Protein AF-0000000076764715 (afdb_homodimer)

Nearest PDB structures (foldseek):
  4mvc-assembly1_A  TM=8.570E-01  e=1.537E-12  Rattus norvegicus
  4mvd-assembly1_D  TM=7.781E-01  e=1.188E-12  Rattus norvegicus
  3hl4-assembly1_A  TM=8.741E-01  e=8.751E-12  Rattus norvegicus
  4zcp-assembly1_A-2  TM=8.782E-01  e=5.666E-11  Plasmodium falciparum
  7qa7-assembly1_A-2  TM=8.634E-01  e=3.610E-11  Plasmodium falciparum

Radius of gyration: 25.25 Å; Cα contacts (8 Å, |Δi|>4): 537; chains: 2; bounding box: 77×78×44 Å

Solvent-accessible surface area (backbone atoms only — not comparable to full-atom values): 19072 Å² total; per-residue (Å²): 123,82,73,76,59,96,83,42,39,22,25,34,37,66,45,64,55,41,69,53,43,41,31,56,51,52,45,42,44,55,50,26,71,75,39,73,33,21,39,35,29,29,38,37,54,67,58,40,19,73,64,70,30,80,57,31,54,78,43,52,55,66,46,25,48,49,43,50,64,34,26,60,52,44,61,46,71,39,84,57,31,69,80,56,49,46,64,65,57,36,60,76,66,50,50,59,32,38,43,44,59,68,69,53,71,72,64,69,67,52,87,85,58,79,64,40,53,50,46,39,49,76,71,69,30,54,46,80,39,81,49,89,49,95,54,47,61,66,54,50,49,49,46,51,52,50,29,51,49,52,48,50,51,52,49,50,52,48,52,51,51,49,49,54,50,52,61,56,49,62,59,56,72,71,102,124,83,72,74,58,96,84,43,39,22,24,34,38,68,46,66,55,39,70,52,44,41,32,56,52,50,45,44,46,57,49,26,70,76,40,72,33,21,39,36,28,30,39,35,53,68,57,39,18,74,65,69,31,81,57,30,55,77,43,53,55,66,47,25,48,50,44,51,63,35,26,60,52,45,61,44,72,39,83,57,30,68,79,56,50,46,64,65,57,37,59,75,66,50,49,60,33,39,43,43,60,68,70,53,71,72,65,70,68,51,88,85,59,80,66,39,53,50,47,39,49,74,69,68,31,53,46,79,39,82,50,89,49,95,57,47,62,66,54,52,51,49,44,51,53,49,29,50,48,51,47,50,51,52,49,50,52,49,50,51,50,49,50,54,51,52,61,57,48,62,60,56,72,72,103

InterPro domains:
  IPR004821 Cytidyltransferase-like domain [PF01467] (12-105)
  IPR004821 Cytidyltransferase-like domain [TIGR00125] (10-77)
  IPR014729 Rossmann-like alpha/beta/alpha sandwich fold [G3DSA:3.40.50.620] (1-173)
  IPR044608 Ethanolamine-phosphate cytidylyltransferase [PTHR45780] (2-166)

Organism: Aegilops tauschii subsp. strangulata (NCBI:txid200361)

Secondary structure (DSSP, 8-state):
--PPPTT--EEEEEE---S--HHHHHHHHHHHTTSSEEEEEE--HHHHHHHH-TT--SS-HHHHHHHHHTBTT--EEEET--SS--HHHHHHTTEEEEEEETT-TT----TTS--TTHHHHHHT-EEEE--SS---HHHHHHHHHHHHHHHHHHHHHHHHHHHHHHHHHHTTTT-/--PPPTT--EEEEEE---S--HHHHHHHHHHHTTSSEEEEEE--HHHHHHHH-TT--SS-HHHHHHHHHTBTT--EEEET--SS--HHHHHHTTEEEEEEETT-S-----TTS--TTHHHHHHT-EEEE--SS---HHHHHHHHHHHHHHHHHHHHHHHHHHHHHHHHHHTTTT-

Structure (mmCIF, N/CA/C/O backbone):
data_AF-0000000076764715-model_v1
#
loop_
_entity.id
_entity.type
_entity.pdbx_description
1 polymer 'ethanolamine-phosphate cytidylyltransferase'
#
loop_
_atom_site.group_PDB
_atom_site.id
_atom_site.type_symbol
_atom_site.label_atom_id
_atom_site.label_alt_id
_atom_site.label_comp_id
_atom_site.label_asym_id
_atom_site.label_entity_id
_atom_site.label_seq_id
_atom_site.pdbx_PDB_ins_code
_atom_site.Cartn_x
_atom_site.Cartn_y
_atom_site.Cartn_z
_atom_site.occupancy
_atom_site.B_iso_or_equiv
_atom_site.auth_seq_id
_atom_site.auth_comp_id
_atom_site.auth_asym_id
_atom_site.auth_atom_id
_atom_site.pdbx_PDB_model_num
ATOM 1 N N . MET A 1 1 ? -15.633 -12.047 7.227 1 47.72 1 MET A N 1
ATOM 2 C CA . MET A 1 1 ? -15.586 -12.062 5.766 1 47.72 1 MET A CA 1
ATOM 3 C C . MET A 1 1 ? -16.562 -13.078 5.195 1 47.72 1 MET A C 1
ATOM 5 O O . MET A 1 1 ? -16.594 -14.234 5.629 1 47.72 1 MET A O 1
ATOM 9 N N . GLN A 1 2 ? -17.656 -12.688 4.742 1 65.44 2 GLN A N 1
ATOM 10 C CA . GLN A 1 2 ? -18.625 -13.664 4.254 1 65.44 2 GLN A CA 1
ATOM 11 C C . GLN A 1 2 ? -18.156 -14.312 2.959 1 65.44 2 GLN A C 1
ATOM 13 O O . GLN A 1 2 ? -17.641 -13.633 2.064 1 65.44 2 GLN A O 1
ATOM 18 N N . GLY A 1 3 ? -17.859 -15.562 3.004 1 76.25 3 GLY A N 1
ATOM 19 C CA . GLY A 1 3 ? -17.5 -16.312 1.812 1 76.25 3 GLY A CA 1
ATOM 20 C C . GLY A 1 3 ? -18.469 -16.094 0.657 1 76.25 3 GLY A C 1
ATOM 21 O O . GLY A 1 3 ? -19.484 -15.414 0.811 1 76.25 3 GLY A O 1
ATOM 22 N N . PRO A 1 4 ? -18.031 -16.453 -0.506 1 81.5 4 PRO A N 1
ATOM 23 C CA . PRO A 1 4 ? -18.891 -16.266 -1.684 1 81.5 4 PRO A CA 1
ATOM 24 C C . PRO A 1 4 ? -20.172 -17.094 -1.623 1 81.5 4 PRO A C 1
ATOM 26 O O . PRO A 1 4 ? -20.172 -18.172 -1.031 1 81.5 4 PRO A O 1
ATOM 29 N N . GLY A 1 5 ? -21.219 -16.562 -2.062 1 81.69 5 GLY A N 1
ATOM 30 C CA . GLY A 1 5 ? -22.438 -17.344 -2.238 1 81.69 5 GLY A CA 1
ATOM 31 C C . GLY A 1 5 ? -22.281 -18.453 -3.262 1 81.69 5 GLY A C 1
ATOM 32 O O . GLY A 1 5 ? -21.312 -18.484 -4.016 1 81.69 5 GLY A O 1
ATOM 33 N N . PRO A 1 6 ? -23.156 -19.422 -3.312 1 80.88 6 PRO A N 1
ATOM 34 C CA . PRO A 1 6 ? -23.047 -20.578 -4.199 1 80.88 6 PRO A CA 1
ATOM 35 C C . PRO A 1 6 ? -23.031 -20.203 -5.68 1 80.88 6 PRO A C 1
ATOM 37 O O . PRO A 1 6 ? -22.406 -20.891 -6.492 1 80.88 6 PRO A O 1
ATOM 40 N N . ASP A 1 7 ? -23.594 -19.047 -6.078 1 88.88 7 ASP A N 1
ATOM 41 C CA . ASP A 1 7 ? -23.641 -18.672 -7.484 1 88.88 7 ASP A CA 1
ATOM 42 C C . ASP A 1 7 ? -22.656 -17.531 -7.777 1 88.88 7 ASP A C 1
ATOM 44 O O . ASP A 1 7 ? -22.703 -16.922 -8.852 1 88.88 7 ASP A O 1
ATOM 48 N N . SER A 1 8 ? -21.828 -17.344 -6.848 1 92.81 8 SER A N 1
ATOM 49 C CA . SER A 1 8 ? -20.891 -16.234 -7.012 1 92.81 8 SER A CA 1
ATOM 50 C C . SER A 1 8 ? -19.812 -16.547 -8.039 1 92.81 8 SER A C 1
ATOM 52 O O . SER A 1 8 ? -19.266 -17.656 -8.047 1 92.81 8 SER A O 1
ATOM 54 N N . ARG A 1 9 ? -19.578 -15.703 -8.961 1 97.56 9 ARG A N 1
ATOM 55 C CA . ARG A 1 9 ? -18.438 -15.797 -9.859 1 97.56 9 ARG A CA 1
ATOM 56 C C . ARG A 1 9 ? -17.156 -15.383 -9.156 1 97.56 9 ARG A C 1
ATOM 58 O O . ARG A 1 9 ? -16.906 -14.188 -8.961 1 97.56 9 ARG A O 1
ATOM 65 N N . VAL A 1 10 ? -16.328 -16.391 -8.828 1 98.38 10 VAL A N 1
ATOM 66 C CA . VAL A 1 10 ? -15.086 -16.172 -8.086 1 98.38 10 VAL A CA 1
ATOM 67 C C . VAL A 1 10 ? -13.938 -15.906 -9.062 1 98.38 10 VAL A C 1
ATOM 69 O O . VAL A 1 10 ? -13.648 -16.734 -9.922 1 98.38 10 VAL A O 1
ATOM 72 N N . VAL A 1 11 ? -13.336 -14.773 -8.969 1 98.75 11 VAL A N 1
ATOM 73 C CA . VAL A 1 11 ? -12.148 -14.406 -9.734 1 98.75 11 VAL A CA 1
ATOM 74 C C . VAL A 1 11 ? -10.906 -14.594 -8.867 1 98.75 11 VAL A C 1
ATOM 76 O O . VAL A 1 11 ? -10.883 -14.195 -7.703 1 98.75 11 VAL A O 1
ATOM 79 N N . TYR A 1 12 ? -9.867 -15.227 -9.438 1 98.5 12 TYR A N 1
ATOM 80 C CA . TYR A 1 12 ? -8.633 -15.484 -8.711 1 98.5 12 TYR A CA 1
ATOM 81 C C . TYR A 1 12 ? -7.453 -14.766 -9.352 1 98.5 12 TYR A C 1
ATOM 83 O O . TYR A 1 12 ? -7.301 -14.789 -10.578 1 98.5 12 TYR A O 1
ATOM 91 N N . ILE A 1 13 ? -6.699 -14.141 -8.555 1 97.88 13 ILE A N 1
ATOM 92 C CA . ILE A 1 13 ? -5.449 -13.516 -8.977 1 97.88 13 ILE A CA 1
ATOM 93 C C . ILE A 1 13 ? -4.363 -13.789 -7.934 1 97.88 13 ILE A C 1
ATOM 95 O O . ILE A 1 13 ? -4.621 -13.719 -6.73 1 97.88 13 ILE A O 1
ATOM 99 N N . ASP A 1 14 ? -3.227 -14.141 -8.359 1 97.19 14 ASP A N 1
ATOM 100 C CA . ASP A 1 14 ? -2.143 -14.406 -7.422 1 97.19 14 ASP A CA 1
ATOM 101 C C . ASP A 1 14 ? -0.935 -13.516 -7.711 1 97.19 14 ASP A C 1
ATOM 103 O O . ASP A 1 14 ? -0.87 -12.867 -8.758 1 97.19 14 ASP A O 1
ATOM 107 N N . GLY A 1 15 ? -0.048 -13.422 -6.719 1 95.31 15 GLY A N 1
ATOM 108 C CA . GLY A 1 15 ? 1.154 -12.617 -6.891 1 95.31 15 GLY A CA 1
ATOM 109 C C . GLY A 1 15 ? 1.97 -12.484 -5.617 1 95.31 15 GLY A C 1
ATOM 110 O O . GLY A 1 15 ? 1.674 -13.141 -4.613 1 95.31 15 GLY A O 1
ATOM 111 N N . ALA A 1 16 ? 3.002 -11.734 -5.766 1 95.5 16 ALA A N 1
ATOM 112 C CA . ALA A 1 16 ? 3.859 -11.422 -4.625 1 95.5 16 ALA A CA 1
ATOM 113 C C . ALA A 1 16 ? 3.254 -10.312 -3.775 1 95.5 16 ALA A C 1
ATOM 115 O O . ALA A 1 16 ? 3.145 -10.445 -2.553 1 95.5 16 ALA A O 1
ATOM 116 N N . PHE A 1 17 ? 2.875 -9.203 -4.457 1 95.88 17 PHE A N 1
ATOM 117 C CA . PHE A 1 17 ? 2.35 -8.008 -3.805 1 95.88 17 PHE A CA 1
ATOM 118 C C . PHE A 1 17 ? 3.359 -7.449 -2.809 1 95.88 17 PHE A C 1
ATOM 120 O O . PHE A 1 17 ? 3.01 -7.156 -1.662 1 95.88 17 PHE A O 1
ATOM 127 N N . ASP A 1 18 ? 4.586 -7.402 -3.25 1 94.94 18 ASP A N 1
ATOM 128 C CA . ASP A 1 18 ? 5.727 -7.105 -2.387 1 94.94 18 ASP A CA 1
ATOM 129 C C . ASP A 1 18 ? 5.586 -5.727 -1.751 1 94.94 18 ASP A C 1
ATOM 131 O O . ASP A 1 18 ? 5.082 -5.598 -0.634 1 94.94 18 ASP A O 1
ATOM 135 N N . LEU A 1 19 ? 5.859 -4.707 -2.482 1 94.31 19 LEU A N 1
ATOM 136 C CA . LEU A 1 19 ? 5.527 -3.348 -2.07 1 94.31 19 LEU A CA 1
ATOM 137 C C . LEU A 1 19 ? 4.18 -2.92 -2.643 1 94.31 19 LEU A C 1
ATOM 139 O O . LEU A 1 19 ? 4.098 -2.484 -3.793 1 94.31 19 LEU A O 1
ATOM 143 N N . PHE A 1 20 ? 3.195 -3.131 -1.818 1 95.19 20 PHE A N 1
ATOM 144 C CA . PHE A 1 20 ? 1.846 -2.826 -2.277 1 95.19 20 PHE A CA 1
ATOM 145 C C . PHE A 1 20 ? 1.741 -1.374 -2.729 1 95.19 20 PHE A C 1
ATOM 147 O O . PHE A 1 20 ? 2.223 -0.47 -2.041 1 95.19 20 PHE A O 1
ATOM 154 N N . HIS A 1 21 ? 1.203 -1.069 -3.846 1 94 21 HIS A N 1
ATOM 155 C CA . HIS A 1 21 ? 1.155 0.268 -4.426 1 94 21 HIS A CA 1
ATOM 156 C C . HIS A 1 21 ? -0.07 0.438 -5.32 1 94 21 HIS A C 1
ATOM 158 O O . HIS A 1 21 ? -0.854 -0.498 -5.488 1 94 21 HIS A O 1
ATOM 164 N N . ALA A 1 22 ? -0.117 1.611 -5.996 1 94.5 22 ALA A N 1
ATOM 165 C CA . ALA A 1 22 ? -1.294 1.998 -6.77 1 94.5 22 ALA A CA 1
ATOM 166 C C . ALA A 1 22 ? -1.498 1.065 -7.961 1 94.5 22 ALA A C 1
ATOM 168 O O . ALA A 1 22 ? -2.633 0.813 -8.375 1 94.5 22 ALA A O 1
ATOM 169 N N . GLY A 1 23 ? -0.444 0.545 -8.531 1 93.81 23 GLY A N 1
ATOM 170 C CA . GLY A 1 23 ? -0.58 -0.449 -9.578 1 93.81 23 GLY A CA 1
ATOM 171 C C . GLY A 1 23 ? -1.353 -1.679 -9.141 1 93.81 23 GLY A C 1
ATOM 172 O O . GLY A 1 23 ? -2.215 -2.17 -9.875 1 93.81 23 GLY A O 1
ATOM 17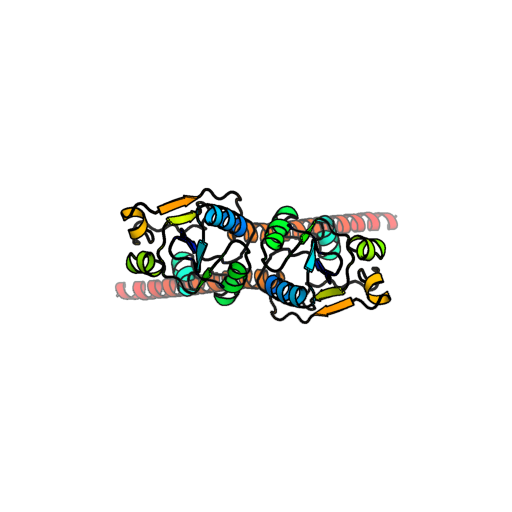3 N N . HIS A 1 24 ? -1.009 -2.199 -7.965 1 95.94 24 HIS A N 1
ATOM 174 C CA . HIS A 1 24 ? -1.734 -3.332 -7.402 1 95.94 24 HIS A CA 1
ATOM 175 C C . HIS A 1 24 ? -3.201 -2.986 -7.168 1 95.94 24 HIS A C 1
ATOM 177 O O . HIS A 1 24 ? -4.09 -3.785 -7.477 1 95.94 24 HIS A O 1
ATOM 183 N N . VAL A 1 25 ? -3.461 -1.791 -6.625 1 96.69 25 VAL A N 1
ATOM 184 C CA . VAL A 1 25 ? -4.824 -1.348 -6.359 1 96.69 25 VAL A CA 1
ATOM 185 C C . VAL A 1 25 ? -5.648 -1.412 -7.645 1 96.69 25 VAL A C 1
ATOM 187 O O . VAL A 1 25 ? -6.742 -1.983 -7.66 1 96.69 25 VAL A O 1
ATOM 190 N N . GLU A 1 26 ? -5.105 -0.874 -8.664 1 96.06 26 GLU A N 1
ATOM 191 C CA . GLU A 1 26 ? -5.855 -0.777 -9.914 1 96.06 26 GLU A CA 1
ATOM 192 C C . GLU A 1 26 ? -6.105 -2.156 -10.516 1 96.06 26 GLU A C 1
ATOM 194 O O . GLU A 1 26 ? -7.195 -2.432 -11.023 1 96.06 26 GLU A O 1
ATOM 199 N N . ILE A 1 27 ? -5.145 -3.023 -10.523 1 95.69 27 ILE A N 1
ATOM 200 C CA . ILE A 1 27 ? -5.332 -4.34 -11.117 1 95.69 27 ILE A CA 1
ATOM 201 C C . ILE A 1 27 ? -6.34 -5.141 -10.297 1 95.69 27 ILE A C 1
ATOM 203 O O . ILE A 1 27 ? -7.109 -5.934 -10.852 1 95.69 27 ILE A O 1
ATOM 207 N N . LEU A 1 28 ? -6.301 -5 -8.984 1 97.56 28 LEU A N 1
ATOM 208 C CA . LEU A 1 28 ? -7.254 -5.695 -8.133 1 97.56 28 LEU A CA 1
ATOM 209 C C . LEU A 1 28 ? -8.664 -5.152 -8.328 1 97.56 28 LEU A C 1
ATOM 211 O O . LEU A 1 28 ? -9.633 -5.91 -8.32 1 97.56 28 LEU A O 1
ATOM 215 N N . ARG A 1 29 ? -8.781 -3.826 -8.469 1 97.75 29 ARG A N 1
ATOM 216 C CA . ARG A 1 29 ? -10.07 -3.223 -8.781 1 97.75 29 ARG A CA 1
ATOM 217 C C . ARG A 1 29 ? -10.641 -3.793 -10.078 1 97.75 29 ARG A C 1
ATOM 219 O O . ARG A 1 29 ? -11.812 -4.176 -10.133 1 97.75 29 ARG A O 1
ATOM 226 N N . LEU A 1 30 ? -9.828 -3.865 -11.109 1 97.31 30 LEU A N 1
ATOM 227 C CA . LEU A 1 30 ? -10.25 -4.41 -12.391 1 97.31 30 LEU A CA 1
ATOM 228 C C . LEU A 1 30 ? -10.664 -5.871 -12.258 1 97.31 30 LEU A C 1
ATOM 230 O O . LEU A 1 30 ? -11.695 -6.281 -12.789 1 97.31 30 LEU A O 1
ATOM 234 N N . ALA A 1 31 ? -9.82 -6.672 -11.555 1 97.94 31 ALA A N 1
ATOM 235 C CA . ALA A 1 31 ? -10.117 -8.086 -11.344 1 97.94 31 ALA A CA 1
ATOM 236 C C . ALA A 1 31 ? -11.453 -8.266 -10.633 1 97.94 31 ALA A C 1
ATOM 238 O O . ALA A 1 31 ? -12.273 -9.094 -11.031 1 97.94 31 ALA A O 1
ATOM 239 N N . ARG A 1 32 ? -11.656 -7.488 -9.602 1 98.12 32 ARG A N 1
ATOM 240 C CA . ARG A 1 32 ? -12.891 -7.574 -8.836 1 98.12 32 ARG A CA 1
ATOM 241 C C . ARG A 1 32 ? -14.102 -7.281 -9.719 1 98.12 32 ARG A C 1
ATOM 243 O O . ARG A 1 32 ? -15.172 -7.863 -9.531 1 98.12 32 ARG A O 1
ATOM 250 N N . GLY A 1 33 ? -13.977 -6.414 -10.648 1 97.75 33 GLY A N 1
ATOM 251 C CA . GLY A 1 33 ? -15.055 -6.023 -11.547 1 97.75 33 GLY A CA 1
ATOM 252 C C . GLY A 1 33 ? -15.461 -7.133 -12.508 1 97.75 33 GLY A C 1
ATOM 253 O O . GLY A 1 33 ? -16.516 -7.059 -13.133 1 97.75 33 GLY A O 1
ATOM 254 N N . LEU A 1 34 ? -14.719 -8.195 -12.602 1 97.94 34 LEU A N 1
ATOM 255 C CA . LEU A 1 34 ? -14.969 -9.266 -13.562 1 97.94 34 LEU A CA 1
ATOM 256 C C . LEU A 1 34 ? -15.828 -10.367 -12.938 1 97.94 34 LEU A C 1
ATOM 258 O O . LEU A 1 34 ? -16.219 -11.312 -13.617 1 97.94 34 LEU A O 1
ATOM 262 N N . GLY A 1 35 ? -16.141 -10.266 -11.625 1 97.88 35 GLY A N 1
ATOM 263 C CA . GLY A 1 35 ? -16.953 -11.258 -10.922 1 97.88 35 GLY A CA 1
ATOM 264 C C . GLY A 1 35 ? -17.641 -10.703 -9.695 1 97.88 35 GLY A C 1
ATOM 265 O O . GLY A 1 35 ? -17.906 -9.5 -9.609 1 97.88 35 GLY A O 1
ATOM 266 N N . ASP A 1 36 ? -18.031 -11.617 -8.805 1 97.75 36 ASP A N 1
ATOM 267 C CA . ASP A 1 36 ? -18.797 -11.242 -7.613 1 97.75 36 ASP A CA 1
ATOM 268 C C . ASP A 1 36 ? -17.938 -11.352 -6.355 1 97.75 36 ASP A C 1
ATOM 270 O O . ASP A 1 36 ? -18.312 -10.859 -5.293 1 97.75 36 ASP A O 1
ATOM 274 N N . PHE A 1 37 ? -16.781 -11.969 -6.527 1 98.25 37 PHE A N 1
ATOM 275 C CA . PHE A 1 37 ? -15.898 -12.273 -5.406 1 98.25 37 PHE A CA 1
ATOM 276 C C . PHE A 1 37 ? -14.453 -12.367 -5.871 1 98.25 37 PHE A C 1
ATOM 278 O O . PHE A 1 37 ? -14.133 -13.133 -6.781 1 98.25 37 PHE A O 1
ATOM 285 N N . LEU A 1 38 ? -13.578 -11.602 -5.285 1 98.56 38 LEU A N 1
ATOM 286 C CA . LEU A 1 38 ? -12.172 -11.641 -5.672 1 98.56 38 LEU A CA 1
ATOM 287 C C . LEU A 1 38 ? -11.344 -12.375 -4.621 1 98.56 38 LEU A C 1
ATOM 289 O O . LEU A 1 38 ? -11.258 -11.938 -3.473 1 98.56 38 LEU A O 1
ATOM 293 N N . LEU A 1 39 ? -10.789 -13.492 -4.988 1 98.56 39 LEU A N 1
ATOM 294 C CA . LEU A 1 39 ? -9.852 -14.297 -4.207 1 98.56 39 LEU A CA 1
ATOM 295 C C . LEU A 1 39 ? -8.414 -14.016 -4.629 1 98.56 39 LEU A C 1
ATOM 297 O O . LEU A 1 39 ? -8.07 -14.148 -5.805 1 98.56 39 LEU A O 1
ATOM 301 N N . VAL A 1 40 ? -7.617 -13.609 -3.707 1 98.62 40 VAL A N 1
ATOM 302 C CA . VAL A 1 40 ? -6.246 -13.242 -4.035 1 98.62 40 VAL A CA 1
ATOM 303 C C . VAL A 1 40 ? -5.273 -14.227 -3.389 1 98.62 40 VAL A C 1
ATOM 305 O O . VAL A 1 40 ? -5.34 -14.469 -2.182 1 98.62 40 VAL A O 1
ATOM 308 N N . GLY A 1 41 ? -4.441 -14.82 -4.148 1 98.25 41 GLY A N 1
ATOM 309 C CA . GLY A 1 41 ? -3.375 -15.672 -3.645 1 98.25 41 GLY A CA 1
ATOM 310 C C . GLY A 1 41 ? -2.068 -14.93 -3.443 1 98.25 41 GLY A C 1
ATOM 311 O O . GLY A 1 41 ? -1.556 -14.297 -4.371 1 98.25 41 GLY A O 1
ATOM 312 N N . ILE A 1 42 ? -1.503 -15.016 -2.305 1 98.19 42 ILE A N 1
ATOM 313 C CA . ILE A 1 42 ? -0.227 -14.383 -1.99 1 98.19 42 ILE A CA 1
ATOM 314 C C . ILE A 1 42 ? 0.854 -15.453 -1.839 1 98.19 42 ILE A C 1
ATOM 316 O O . ILE A 1 42 ? 0.755 -16.328 -0.975 1 98.19 42 ILE A O 1
ATOM 320 N N . HIS A 1 43 ? 1.868 -15.367 -2.623 1 97.25 43 HIS A N 1
ATOM 321 C CA . HIS A 1 43 ? 2.922 -16.375 -2.627 1 97.25 43 HIS A CA 1
ATOM 322 C C . HIS A 1 43 ? 3.793 -16.266 -1.379 1 97.25 43 HIS A C 1
ATOM 324 O O . HIS A 1 43 ? 3.922 -15.188 -0.799 1 97.25 43 HIS A O 1
ATOM 330 N N . THR A 1 44 ? 4.434 -17.344 -1.005 1 97.88 44 THR A N 1
ATOM 331 C CA . THR A 1 44 ? 5.32 -17.359 0.152 1 97.88 44 THR A CA 1
ATOM 332 C C . THR A 1 44 ? 6.613 -16.609 -0.146 1 97.88 44 THR A C 1
ATOM 334 O O . THR A 1 44 ? 6.949 -16.375 -1.31 1 97.88 44 THR A O 1
ATOM 337 N N . ASP A 1 45 ? 7.355 -16.281 0.919 1 97.25 45 ASP A N 1
ATOM 338 C CA . ASP A 1 45 ? 8.656 -15.648 0.749 1 97.25 45 ASP A CA 1
ATOM 339 C C . ASP A 1 45 ? 9.609 -16.531 -0.048 1 97.25 45 ASP A C 1
ATOM 341 O O . ASP A 1 45 ? 10.344 -16.062 -0.909 1 97.25 45 ASP A O 1
ATOM 345 N N . GLN A 1 46 ? 9.555 -17.781 0.258 1 96.12 46 GLN A N 1
ATOM 346 C CA . GLN A 1 46 ? 10.422 -18.75 -0.417 1 96.12 46 GLN A CA 1
ATOM 347 C C . GLN A 1 46 ? 10.133 -18.781 -1.915 1 96.12 46 GLN A C 1
ATOM 349 O O . GLN A 1 46 ? 11.062 -18.797 -2.729 1 96.12 46 GLN A O 1
ATOM 354 N N . THR A 1 47 ? 8.883 -18.797 -2.275 1 94.31 47 THR A N 1
ATOM 355 C CA . THR A 1 47 ? 8.484 -18.828 -3.678 1 94.31 47 THR A CA 1
ATOM 356 C C . THR A 1 47 ? 8.977 -17.578 -4.402 1 94.31 47 THR A C 1
ATOM 358 O O . THR A 1 47 ? 9.516 -17.672 -5.508 1 94.31 47 THR A O 1
ATOM 361 N N . ILE A 1 48 ? 8.867 -16.422 -3.795 1 93.5 48 ILE A N 1
ATOM 362 C CA . ILE A 1 48 ? 9.266 -15.156 -4.41 1 93.5 48 ILE A CA 1
ATOM 363 C C . ILE A 1 48 ? 10.789 -15.117 -4.578 1 93.5 48 ILE A C 1
ATOM 365 O O . ILE A 1 48 ? 11.289 -14.742 -5.641 1 93.5 48 ILE A O 1
ATOM 369 N N . SER A 1 49 ? 11.5 -15.539 -3.557 1 91.75 49 SER A N 1
ATOM 370 C CA . SER A 1 49 ? 12.961 -15.555 -3.633 1 91.75 49 SER A CA 1
ATOM 371 C C . SER A 1 49 ? 13.445 -16.484 -4.746 1 91.75 49 SER A C 1
ATOM 373 O O . SER A 1 49 ? 14.406 -16.156 -5.445 1 91.75 49 SER A O 1
ATOM 375 N N . SER A 1 50 ? 12.781 -17.578 -4.93 1 91.06 50 SER A N 1
ATOM 376 C CA . SER A 1 50 ? 13.172 -18.562 -5.93 1 91.06 50 SER A CA 1
ATOM 377 C C . SER A 1 50 ? 12.867 -18.062 -7.344 1 91.06 50 SER A C 1
ATOM 379 O O . SER A 1 50 ? 13.586 -18.391 -8.289 1 91.06 50 SER A O 1
ATOM 381 N N . THR A 1 51 ? 11.852 -17.234 -7.461 1 86 51 THR A N 1
ATOM 382 C CA . THR A 1 51 ? 11.391 -16.875 -8.797 1 86 51 THR A CA 1
ATOM 383 C C . THR A 1 51 ? 11.891 -15.477 -9.172 1 86 51 THR A C 1
ATOM 385 O O . THR A 1 51 ? 12.023 -15.164 -10.359 1 86 51 THR A O 1
ATOM 388 N N . ARG A 1 52 ? 12.195 -14.633 -8.133 1 85.88 52 ARG A N 1
ATOM 389 C CA . ARG A 1 52 ? 12.547 -13.25 -8.43 1 85.88 52 ARG A CA 1
ATOM 390 C C . ARG A 1 52 ? 13.945 -12.914 -7.926 1 85.88 52 ARG A C 1
ATOM 392 O O . ARG A 1 52 ? 14.469 -11.828 -8.195 1 85.88 52 ARG A O 1
ATOM 399 N N . GLY A 1 53 ? 14.469 -13.914 -7.227 1 86.38 53 GLY A N 1
ATOM 400 C CA . GLY A 1 53 ? 15.82 -13.695 -6.734 1 86.38 53 GLY A CA 1
ATOM 401 C C . GLY A 1 53 ? 15.891 -13.547 -5.227 1 86.38 53 GLY A C 1
ATOM 402 O O . GLY A 1 53 ? 14.891 -13.227 -4.582 1 86.38 53 GLY A O 1
ATOM 403 N N . PRO A 1 54 ? 17.016 -13.766 -4.781 1 87.06 54 PRO A N 1
ATOM 404 C CA . PRO A 1 54 ? 17.203 -13.805 -3.33 1 87.06 54 PRO A CA 1
ATOM 405 C C . PRO A 1 54 ? 17.016 -12.445 -2.67 1 87.06 54 PRO A C 1
ATOM 407 O O . PRO A 1 54 ? 16.859 -12.359 -1.447 1 87.06 54 PRO A O 1
ATOM 410 N N . HIS A 1 55 ? 17.078 -11.367 -3.379 1 89 55 HIS A N 1
ATOM 411 C CA . HIS A 1 55 ? 16.906 -10.031 -2.822 1 89 55 HIS A CA 1
ATOM 412 C C . HIS A 1 55 ? 15.422 -9.695 -2.645 1 89 55 HIS A C 1
ATOM 414 O O . HIS A 1 55 ? 15.078 -8.625 -2.15 1 89 55 HIS A O 1
ATOM 420 N N . ARG A 1 56 ? 14.672 -10.625 -3.01 1 90.94 56 ARG A N 1
ATOM 421 C CA . ARG A 1 56 ? 13.227 -10.484 -2.871 1 90.94 56 ARG A CA 1
ATOM 422 C C . ARG A 1 56 ? 12.648 -11.586 -1.999 1 90.94 56 ARG A C 1
ATOM 424 O O . ARG A 1 56 ? 13.227 -12.672 -1.895 1 90.94 56 ARG A O 1
ATOM 431 N N . PRO A 1 57 ? 11.477 -11.242 -1.461 1 94.88 57 PRO A N 1
ATOM 432 C CA . PRO A 1 57 ? 10.703 -10 -1.431 1 94.88 57 PRO A CA 1
ATOM 433 C C . PRO A 1 57 ? 11.266 -8.977 -0.446 1 94.88 57 PRO A C 1
ATOM 435 O O . PRO A 1 57 ? 12.055 -9.328 0.432 1 94.88 57 PRO A O 1
ATOM 438 N N . ILE A 1 58 ? 10.812 -7.781 -0.552 1 94.19 58 ILE A N 1
ATOM 439 C CA . ILE A 1 58 ? 11.18 -6.703 0.358 1 94.19 58 ILE A CA 1
ATOM 440 C C . ILE A 1 58 ? 10.344 -6.793 1.63 1 94.19 58 ILE A C 1
ATOM 442 O O . ILE A 1 58 ? 10.859 -6.602 2.734 1 94.19 58 ILE A O 1
ATOM 446 N N . MET A 1 59 ? 9.055 -7.055 1.488 1 95.81 59 MET A N 1
ATOM 447 C CA . MET A 1 59 ? 8.133 -7.211 2.607 1 95.81 59 MET A CA 1
ATOM 448 C C . MET A 1 59 ? 7.906 -8.688 2.924 1 95.81 59 MET A C 1
ATOM 450 O O . MET A 1 59 ? 7.809 -9.516 2.016 1 95.81 59 MET A O 1
ATOM 454 N N . ASN A 1 60 ? 7.758 -9.008 4.18 1 96.12 60 ASN A N 1
ATOM 455 C CA . ASN A 1 60 ? 7.492 -10.406 4.5 1 96.12 60 ASN A CA 1
ATOM 456 C C . ASN A 1 60 ? 6.031 -10.773 4.25 1 96.12 60 ASN A C 1
ATOM 458 O O . ASN A 1 60 ? 5.203 -9.898 4 1 96.12 60 ASN A O 1
ATOM 462 N N . LEU A 1 61 ? 5.766 -12.055 4.324 1 97.69 61 LEU A N 1
ATOM 463 C CA . LEU A 1 61 ? 4.453 -12.586 3.979 1 97.69 61 LEU A CA 1
ATOM 464 C C . LEU A 1 61 ? 3.361 -11.922 4.812 1 97.69 61 LEU A C 1
ATOM 466 O O . LEU A 1 61 ? 2.309 -11.555 4.285 1 97.69 61 LEU A O 1
ATOM 470 N N . HIS A 1 62 ? 3.598 -11.75 6.031 1 96.56 62 HIS A N 1
ATOM 471 C CA . HIS A 1 62 ? 2.621 -11.141 6.926 1 96.56 62 HIS A CA 1
ATOM 472 C C . HIS A 1 62 ? 2.303 -9.711 6.496 1 96.56 62 HIS A C 1
ATOM 474 O O . HIS A 1 62 ? 1.132 -9.344 6.375 1 96.56 62 HIS A O 1
ATOM 480 N N . GLU A 1 63 ? 3.307 -8.922 6.289 1 96.19 63 GLU A N 1
ATOM 481 C CA . GLU A 1 63 ? 3.148 -7.535 5.863 1 96.19 63 GLU A CA 1
ATOM 482 C C . GLU A 1 63 ? 2.41 -7.449 4.531 1 96.19 63 GLU A C 1
ATOM 484 O O . GLU A 1 63 ? 1.528 -6.605 4.355 1 96.19 63 GLU A O 1
ATOM 489 N N . ARG A 1 64 ? 2.764 -8.32 3.633 1 97.5 64 ARG A N 1
ATOM 490 C CA . ARG A 1 64 ? 2.107 -8.344 2.33 1 97.5 64 ARG A CA 1
ATOM 491 C C . ARG A 1 64 ? 0.638 -8.727 2.467 1 97.5 64 ARG A C 1
ATOM 493 O O . ARG A 1 64 ? -0.229 -8.125 1.829 1 97.5 64 ARG A O 1
ATOM 500 N N . SER A 1 65 ? 0.344 -9.656 3.316 1 98 65 SER A N 1
ATOM 501 C CA . SER A 1 65 ? -1.029 -10.109 3.521 1 98 65 SER A CA 1
ATOM 502 C C . SER A 1 65 ? -1.891 -9 4.117 1 98 65 SER A C 1
ATOM 504 O O . SER A 1 65 ? -3.035 -8.805 3.705 1 98 65 SER A O 1
ATOM 506 N N . LEU A 1 66 ? -1.337 -8.281 5.074 1 96.88 66 LEU A N 1
ATOM 507 C CA . LEU A 1 66 ? -2.07 -7.188 5.699 1 96.88 66 LEU A CA 1
ATOM 508 C C . LEU A 1 66 ? -2.426 -6.117 4.672 1 96.88 66 LEU A C 1
ATOM 510 O O . LEU A 1 66 ? -3.557 -5.625 4.652 1 96.88 66 LEU A O 1
ATOM 514 N N . SER A 1 67 ? -1.504 -5.781 3.818 1 97.5 67 SER A N 1
ATOM 515 C CA . SER A 1 67 ? -1.718 -4.746 2.812 1 97.5 67 SER A CA 1
ATOM 516 C C . SER A 1 67 ? -2.779 -5.164 1.802 1 97.5 67 SER A C 1
ATOM 518 O O . SER A 1 67 ? -3.664 -4.379 1.459 1 97.5 67 SER A O 1
ATOM 520 N N . VAL A 1 68 ? -2.711 -6.414 1.349 1 98.44 68 VAL A N 1
ATOM 521 C CA . VAL A 1 68 ? -3.656 -6.914 0.355 1 98.44 68 VAL A CA 1
ATOM 522 C C . VAL A 1 68 ? -5.051 -7.008 0.971 1 98.44 68 VAL A C 1
ATOM 524 O O . VAL A 1 68 ? -6.035 -6.59 0.359 1 98.44 68 VAL A O 1
ATOM 527 N N . LEU A 1 69 ? -5.137 -7.531 2.201 1 97.75 69 LEU A N 1
ATOM 528 C CA . LEU A 1 69 ? -6.414 -7.703 2.887 1 97.75 69 LEU A CA 1
ATOM 529 C C . LEU A 1 69 ? -7.082 -6.355 3.131 1 97.75 69 LEU A C 1
ATOM 531 O O . LEU A 1 69 ? -8.312 -6.266 3.184 1 97.75 69 LEU A O 1
ATOM 535 N N . ALA A 1 70 ? -6.281 -5.359 3.244 1 98.06 70 ALA A N 1
ATOM 536 C CA . ALA A 1 70 ? -6.816 -4.035 3.543 1 98.06 70 ALA A CA 1
ATOM 537 C C . ALA A 1 70 ? -7.398 -3.383 2.291 1 98.06 70 ALA A C 1
ATOM 539 O O . ALA A 1 70 ? -8.102 -2.377 2.379 1 98.06 70 ALA A O 1
ATOM 540 N N . CYS A 1 71 ? -7.09 -3.883 1.162 1 98.5 71 CYS A N 1
ATOM 541 C CA . CYS A 1 71 ? -7.633 -3.35 -0.081 1 98.5 71 CYS A CA 1
ATOM 542 C C . CYS A 1 71 ? -9.125 -3.646 -0.196 1 98.5 71 CYS A C 1
ATOM 544 O O . CYS A 1 71 ? -9.531 -4.809 -0.158 1 98.5 71 CYS A O 1
ATOM 546 N N . ARG A 1 72 ? -9.977 -2.717 -0.442 1 98.31 72 ARG A N 1
ATOM 547 C CA . ARG A 1 72 ? -11.43 -2.846 -0.339 1 98.31 72 ARG A CA 1
ATOM 548 C C . ARG A 1 72 ? -11.984 -3.721 -1.458 1 98.31 72 ARG A C 1
ATOM 550 O O . ARG A 1 72 ? -13.109 -4.219 -1.365 1 98.31 72 ARG A O 1
ATOM 557 N N . TYR A 1 73 ? -11.188 -3.943 -2.49 1 98.31 73 TYR A N 1
ATOM 558 C CA . TYR A 1 73 ? -11.641 -4.734 -3.629 1 98.31 73 TYR A CA 1
ATOM 559 C C . TYR A 1 73 ? -11.406 -6.223 -3.389 1 98.31 73 TYR A C 1
ATOM 561 O O . TYR A 1 73 ? -11.914 -7.062 -4.133 1 98.31 73 TYR A O 1
ATOM 569 N N . VAL A 1 74 ? -10.633 -6.578 -2.402 1 98.75 74 VAL A N 1
ATOM 570 C CA . VAL A 1 74 ? -10.281 -7.961 -2.096 1 98.75 74 VAL A CA 1
ATOM 571 C C . VAL A 1 74 ? -11.297 -8.547 -1.119 1 98.75 74 VAL A C 1
ATOM 573 O O . VAL A 1 74 ? -11.5 -8.008 -0.03 1 98.75 74 VAL A O 1
ATOM 576 N N . ASP A 1 75 ? -11.883 -9.641 -1.494 1 98.25 75 ASP A N 1
ATOM 577 C CA . ASP A 1 75 ? -12.875 -10.266 -0.622 1 98.25 75 ASP A CA 1
ATOM 578 C C . ASP A 1 75 ? -12.227 -11.266 0.329 1 98.25 75 ASP A C 1
ATOM 580 O O . ASP A 1 75 ? -12.617 -11.375 1.491 1 98.25 75 ASP A O 1
ATOM 584 N N . GLU A 1 76 ? -11.242 -12.008 -0.172 1 97.75 76 GLU A N 1
ATOM 585 C CA . GLU A 1 76 ? -10.523 -12.984 0.64 1 97.75 76 GLU A CA 1
ATOM 586 C C . GLU A 1 76 ? -9.133 -13.258 0.073 1 97.75 76 GLU A C 1
ATOM 588 O O . GLU A 1 76 ? -8.859 -12.953 -1.091 1 97.75 76 GLU A O 1
ATOM 593 N N . VAL A 1 77 ? -8.266 -13.836 0.95 1 98.31 77 VAL A N 1
ATOM 594 C CA . VAL A 1 77 ? -6.898 -14.109 0.52 1 98.31 77 VAL A CA 1
ATOM 595 C C . VAL A 1 77 ? -6.539 -15.562 0.835 1 98.31 77 VAL A C 1
ATOM 597 O O . VAL A 1 77 ? -7.055 -16.141 1.793 1 98.31 77 VAL A O 1
ATOM 600 N N . ILE A 1 78 ? -5.738 -16.125 -0.006 1 97.88 78 ILE A N 1
ATOM 601 C CA . ILE A 1 78 ? -5.012 -17.344 0.299 1 97.88 78 ILE A CA 1
ATOM 602 C C . ILE A 1 78 ? -3.562 -17.016 0.646 1 97.88 78 ILE A C 1
ATOM 604 O O . ILE A 1 78 ? -2.775 -16.641 -0.23 1 97.88 78 ILE A O 1
ATOM 608 N N . ILE A 1 79 ? -3.234 -17.125 1.91 1 97.88 79 ILE A N 1
ATOM 609 C CA . ILE A 1 79 ? -1.888 -16.812 2.381 1 97.88 79 ILE A CA 1
ATOM 610 C C . ILE A 1 79 ? -0.975 -18.016 2.137 1 97.88 79 ILE A C 1
ATOM 612 O O . ILE A 1 79 ? -1.269 -19.125 2.582 1 97.88 79 ILE A O 1
ATOM 616 N N . GLY A 1 80 ? 0.025 -17.797 1.442 1 97.44 80 GLY A N 1
ATOM 617 C CA . GLY A 1 80 ? 0.89 -18.891 1.041 1 97.44 80 GLY A CA 1
ATOM 618 C C . GLY A 1 80 ? 0.323 -19.719 -0.102 1 97.44 80 GLY A C 1
ATOM 619 O O . GLY A 1 80 ? 0.273 -20.938 -0.025 1 97.44 80 GLY A O 1
ATOM 620 N N . ALA A 1 81 ? -0.199 -19.062 -1.087 1 97.56 81 ALA A N 1
ATOM 621 C CA . ALA A 1 81 ? -0.804 -19.719 -2.24 1 97.56 81 ALA A CA 1
ATOM 622 C C . ALA A 1 81 ? 0.242 -20.484 -3.047 1 97.56 81 ALA A C 1
ATOM 624 O O . ALA A 1 81 ? 1.389 -20.047 -3.162 1 97.56 81 ALA A O 1
ATOM 625 N N . PRO A 1 82 ? -0.142 -21.562 -3.592 1 95.56 82 PRO A N 1
ATOM 626 C CA . PRO A 1 82 ? 0.791 -22.328 -4.426 1 95.56 82 PRO A CA 1
ATOM 627 C C . PRO A 1 82 ? 1.176 -21.594 -5.707 1 95.56 82 PRO A C 1
ATOM 629 O O . PRO A 1 82 ? 0.386 -20.797 -6.227 1 95.56 82 PRO A O 1
ATOM 632 N N . TRP A 1 83 ? 2.34 -21.906 -6.148 1 94.31 83 TRP A N 1
ATOM 633 C CA . TRP A 1 83 ? 2.83 -21.312 -7.391 1 94.31 83 TRP A CA 1
ATOM 634 C C . TRP A 1 83 ? 2.008 -21.797 -8.578 1 94.31 83 TRP A C 1
ATOM 636 O O . TRP A 1 83 ? 1.641 -21.016 -9.453 1 94.31 83 TRP A O 1
ATOM 646 N N . HIS A 1 84 ? 1.726 -23.109 -8.586 1 94.62 84 HIS A N 1
ATOM 647 C CA . HIS A 1 84 ? 0.917 -23.703 -9.648 1 94.62 84 HIS A CA 1
ATOM 648 C C . HIS A 1 84 ? -0.554 -23.766 -9.25 1 94.62 84 HIS A C 1
ATOM 650 O O . HIS A 1 84 ? -0.889 -24.234 -8.156 1 94.62 84 HIS A O 1
ATOM 656 N N . ILE A 1 85 ? -1.302 -23.266 -10.133 1 96.75 85 ILE A N 1
ATOM 657 C CA . ILE A 1 85 ? -2.742 -23.359 -9.922 1 96.75 85 ILE A CA 1
ATOM 658 C C . ILE A 1 85 ? -3.248 -24.719 -10.422 1 96.75 85 ILE A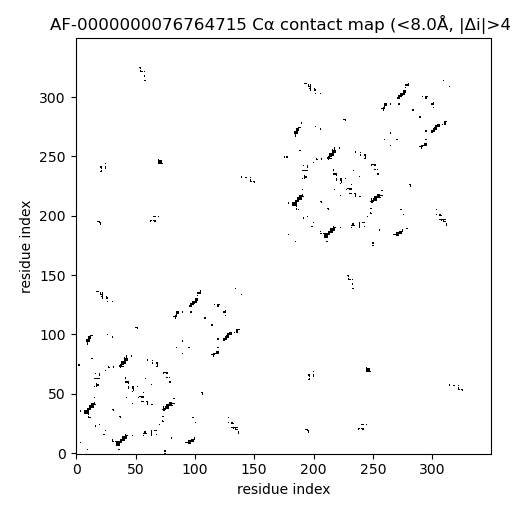 C 1
ATOM 660 O O . ILE A 1 85 ? -3.277 -24.969 -11.625 1 96.75 85 ILE A O 1
ATOM 664 N N . SER A 1 86 ? -3.689 -25.547 -9.508 1 97.31 86 SER A N 1
ATOM 665 C CA . SER A 1 86 ? -4.129 -26.891 -9.867 1 97.31 86 SER A CA 1
ATOM 666 C C . SER A 1 86 ? -5.633 -26.922 -10.133 1 97.31 86 SER A C 1
ATOM 668 O O . SER A 1 86 ? -6.367 -26.031 -9.711 1 97.31 86 SER A O 1
ATOM 670 N N . LYS A 1 87 ? -6.07 -27.984 -10.766 1 97.44 87 LYS A N 1
ATOM 671 C CA . LYS A 1 87 ? -7.5 -28.219 -10.961 1 97.44 87 LYS A CA 1
ATOM 672 C C . LYS A 1 87 ? -8.219 -28.375 -9.617 1 97.44 87 LYS A C 1
ATOM 674 O O . LYS A 1 87 ? -9.352 -27.922 -9.469 1 97.44 87 LYS A O 1
ATOM 679 N N . ASP A 1 88 ? -7.531 -29 -8.703 1 97.38 88 ASP A N 1
ATOM 680 C CA . ASP A 1 88 ? -8.102 -29.188 -7.375 1 97.38 88 ASP A CA 1
ATOM 681 C C . ASP A 1 88 ? -8.391 -27.844 -6.703 1 97.38 88 ASP A C 1
ATOM 683 O O . ASP A 1 88 ? -9.445 -27.656 -6.098 1 97.38 88 ASP A O 1
ATOM 687 N N . MET A 1 89 ? -7.449 -26.938 -6.809 1 97 89 MET A N 1
ATOM 688 C CA . MET A 1 89 ? -7.629 -25.609 -6.227 1 97 89 MET A CA 1
ATOM 689 C C . MET A 1 89 ? -8.805 -24.891 -6.879 1 97 89 MET A C 1
ATOM 691 O O . MET A 1 89 ? -9.641 -24.297 -6.184 1 97 89 MET A O 1
ATOM 695 N N . ILE A 1 90 ? -8.914 -24.969 -8.172 1 97.75 90 ILE A N 1
ATOM 696 C CA . ILE A 1 90 ? -9.961 -24.312 -8.938 1 97.75 90 ILE A CA 1
ATOM 697 C C . ILE A 1 90 ? -11.328 -24.844 -8.516 1 97.75 90 ILE A C 1
ATOM 699 O O . ILE A 1 90 ? -12.266 -24.078 -8.289 1 97.75 90 ILE A O 1
ATOM 703 N N . THR A 1 91 ? -11.398 -26.156 -8.328 1 96.06 91 THR A N 1
ATOM 704 C CA . THR A 1 91 ? -12.648 -26.797 -7.957 1 96.06 91 THR A CA 1
ATOM 705 C C . THR A 1 91 ? -13.016 -26.484 -6.508 1 96.06 91 THR A C 1
ATOM 707 O O . THR A 1 91 ? -14.172 -26.172 -6.207 1 96.06 91 THR A O 1
ATOM 710 N N . THR A 1 92 ? -12.023 -26.562 -5.598 1 95.44 92 THR A N 1
ATOM 711 C CA . THR A 1 92 ? -12.242 -26.359 -4.168 1 95.44 92 THR A CA 1
ATOM 712 C C . THR A 1 92 ? -12.773 -24.953 -3.895 1 95.44 92 THR A C 1
ATOM 714 O O . THR A 1 92 ? -13.688 -24.781 -3.084 1 95.44 92 THR A O 1
ATOM 717 N N . PHE A 1 93 ? -12.281 -23.984 -4.586 1 96.06 93 PHE A N 1
ATOM 718 C CA . PHE A 1 93 ? -12.656 -22.609 -4.312 1 96.06 93 PHE A CA 1
ATOM 719 C C . PHE A 1 93 ? -13.688 -22.109 -5.328 1 96.06 93 PHE A C 1
ATOM 721 O O . PHE A 1 93 ? -14.031 -20.938 -5.344 1 96.06 93 PHE A O 1
ATOM 728 N N . ASN A 1 94 ? -14.109 -23.047 -6.254 1 96.69 94 ASN A N 1
ATOM 729 C CA . ASN A 1 94 ? -15.102 -22.719 -7.273 1 96.69 94 ASN A CA 1
ATOM 730 C C . ASN A 1 94 ? -14.688 -21.5 -8.086 1 96.69 94 ASN A C 1
ATOM 732 O O . ASN A 1 94 ? -15.469 -20.562 -8.234 1 96.69 94 ASN A O 1
ATOM 736 N N . ILE A 1 95 ? -13.453 -21.453 -8.516 1 98.06 95 ILE A N 1
ATOM 737 C CA . ILE A 1 95 ? -12.906 -20.328 -9.273 1 98.06 95 ILE A CA 1
ATOM 738 C C . ILE A 1 95 ? -13.484 -20.328 -10.688 1 98.06 95 ILE A C 1
ATOM 740 O O . ILE A 1 95 ? -13.391 -21.312 -11.406 1 98.06 95 ILE A O 1
ATOM 744 N N . SER A 1 96 ? -14.008 -19.234 -11.078 1 98.25 96 SER A N 1
ATOM 745 C CA . SER A 1 96 ? -14.648 -19.094 -12.383 1 98.25 96 SER A CA 1
ATOM 746 C C . SER A 1 96 ? -13.688 -18.484 -13.398 1 98.25 96 SER A C 1
ATOM 748 O O . SER A 1 96 ? -13.844 -18.672 -14.609 1 98.25 96 SER A O 1
ATOM 750 N N . LEU A 1 97 ? -12.766 -17.719 -12.906 1 98.62 97 LEU A N 1
ATOM 751 C CA . LEU A 1 97 ? -11.836 -17 -13.766 1 98.62 97 LEU A CA 1
ATOM 752 C C . LEU A 1 97 ? -10.508 -16.766 -13.062 1 98.62 97 LEU A C 1
ATOM 754 O O . LEU A 1 97 ? -10.477 -16.406 -11.883 1 98.62 97 LEU A O 1
ATOM 758 N N . VAL A 1 98 ? -9.422 -17.078 -13.75 1 98.19 98 VAL A N 1
ATOM 759 C CA . VAL A 1 98 ? -8.07 -16.766 -13.289 1 98.19 98 VAL A CA 1
ATOM 760 C C . VAL A 1 98 ? -7.488 -15.625 -14.109 1 98.19 98 VAL A C 1
ATOM 762 O O . VAL A 1 98 ? -7.453 -15.695 -15.344 1 98.19 98 VAL A O 1
ATOM 765 N N . VAL A 1 99 ? -7.043 -14.602 -13.414 1 97.31 99 VAL A N 1
ATOM 766 C CA . VAL A 1 99 ? -6.547 -13.445 -14.156 1 97.31 99 VAL A CA 1
ATOM 767 C C . VAL A 1 99 ? -5.109 -13.141 -13.742 1 97.31 99 VAL A C 1
ATOM 769 O O . VAL A 1 99 ? -4.676 -13.539 -12.656 1 97.31 99 VAL A O 1
ATOM 772 N N . HIS A 1 100 ? -4.414 -12.547 -14.539 1 92.38 100 HIS A N 1
ATOM 773 C CA . HIS A 1 100 ? -3.031 -12.141 -14.328 1 92.38 100 HIS A CA 1
ATOM 774 C C . HIS A 1 100 ? -2.742 -10.797 -14.992 1 92.38 100 HIS A C 1
ATOM 776 O O . HIS A 1 100 ? -3.152 -10.562 -16.125 1 92.38 100 HIS A O 1
ATOM 782 N N . GLY A 1 101 ? -2.125 -9.914 -14.266 1 87.12 101 GLY A N 1
ATOM 783 C CA . GLY A 1 101 ? -1.765 -8.625 -14.836 1 87.12 101 GLY A CA 1
ATOM 784 C C . GLY A 1 101 ? -0.572 -8.695 -15.766 1 87.12 101 GLY A C 1
ATOM 785 O O . GLY A 1 101 ? 0.312 -9.539 -15.594 1 87.12 101 GLY A O 1
ATOM 786 N N . THR A 1 102 ? -0.468 -7.832 -16.719 1 75.12 102 THR A N 1
ATOM 787 C CA . THR A 1 102 ? 0.585 -7.82 -17.719 1 75.12 102 THR A CA 1
ATOM 788 C C . THR A 1 102 ? 1.877 -7.242 -17.156 1 75.12 102 THR A C 1
ATOM 790 O O . THR A 1 102 ? 2.961 -7.48 -17.688 1 75.12 102 THR A O 1
ATOM 793 N N . ILE A 1 103 ? 1.858 -6.285 -16.203 1 63.03 103 ILE A N 1
ATOM 794 C CA . ILE A 1 103 ? 3.041 -5.652 -15.633 1 63.03 103 ILE A CA 1
ATOM 795 C C . ILE A 1 103 ? 3.49 -6.422 -14.391 1 63.03 103 ILE A C 1
ATOM 797 O O . ILE A 1 103 ? 4.457 -6.039 -13.734 1 63.03 103 ILE A O 1
ATOM 801 N N . ALA A 1 104 ? 3.201 -7.664 -14.398 1 58.78 104 ALA A N 1
ATOM 802 C CA . ALA A 1 104 ? 3.682 -8.445 -13.266 1 58.78 104 ALA A CA 1
ATOM 803 C C . ALA A 1 104 ? 5.207 -8.547 -13.281 1 58.78 104 ALA A C 1
ATOM 805 O O . ALA A 1 104 ? 5.82 -8.648 -14.344 1 58.78 104 ALA A O 1
ATOM 806 N N . GLU A 1 105 ? 5.836 -7.793 -12.328 1 54.41 105 GLU A N 1
ATOM 807 C CA . GLU A 1 105 ? 7.293 -7.91 -12.352 1 54.41 105 GLU A CA 1
ATOM 808 C C . GLU A 1 105 ? 7.73 -9.242 -12.945 1 54.41 105 GLU A C 1
ATOM 810 O O . GLU A 1 105 ? 6.988 -10.227 -12.906 1 54.41 105 GLU A O 1
ATOM 815 N N . ASN A 1 106 ? 8.898 -9.242 -13.742 1 48.38 106 ASN A N 1
ATOM 816 C CA . ASN A 1 106 ? 9.477 -10.234 -14.641 1 48.38 106 ASN A CA 1
ATOM 817 C C . ASN A 1 106 ? 9.219 -11.656 -14.156 1 48.38 106 ASN A C 1
ATOM 819 O O . ASN A 1 106 ? 9.766 -12.078 -13.141 1 48.38 106 ASN A O 1
ATOM 823 N N . MET A 1 107 ? 8.062 -12.055 -14.039 1 49.56 107 MET A N 1
ATOM 824 C CA . MET A 1 107 ? 8.125 -13.508 -13.945 1 49.56 107 MET A CA 1
ATOM 825 C C . MET A 1 107 ? 8.641 -14.117 -15.242 1 49.56 107 MET A C 1
ATOM 827 O O . MET A 1 107 ? 7.902 -14.227 -16.219 1 49.56 107 MET A O 1
ATOM 831 N N . ASP A 1 108 ? 9.812 -13.586 -15.781 1 45.25 108 ASP A N 1
ATOM 832 C CA . ASP A 1 108 ? 10.266 -14.391 -16.906 1 45.25 108 ASP A CA 1
ATOM 833 C C . ASP A 1 108 ? 10.211 -15.883 -16.594 1 45.25 108 ASP A C 1
ATOM 835 O O . ASP A 1 108 ? 10.891 -16.344 -15.672 1 45.25 108 ASP A O 1
ATOM 839 N N . TYR A 1 109 ? 9.008 -16.344 -16.781 1 45.03 109 TYR A N 1
ATOM 840 C CA . TYR A 1 109 ? 9.062 -17.797 -16.703 1 45.03 109 TYR A CA 1
ATOM 841 C C . TYR A 1 109 ? 10.117 -18.359 -17.656 1 45.03 109 TYR A C 1
ATOM 843 O O . TYR A 1 109 ? 10.266 -17.875 -18.781 1 45.03 109 TYR A O 1
ATOM 851 N N . THR A 1 110 ? 11.125 -18.625 -17.109 1 43.31 110 THR A N 1
ATOM 852 C CA . THR A 1 110 ? 12.055 -19.328 -17.984 1 43.31 110 THR A CA 1
ATOM 853 C C . THR A 1 110 ? 11.367 -20.484 -18.703 1 43.31 110 THR A C 1
ATOM 855 O O . THR A 1 110 ? 10.406 -21.062 -18.172 1 43.31 110 THR A O 1
ATOM 858 N N . GLU A 1 111 ? 11.594 -20.609 -19.938 1 44.72 111 GLU A N 1
ATOM 859 C CA . GLU A 1 111 ? 11.164 -21.656 -20.859 1 44.72 111 GLU A CA 1
ATOM 860 C C . GLU A 1 111 ? 11.023 -23 -20.125 1 44.72 111 GLU A C 1
ATOM 862 O O . GLU A 1 111 ? 10.234 -23.844 -20.547 1 44.72 111 GLU A O 1
ATOM 867 N N . ASP A 1 112 ? 12.039 -23.297 -19.297 1 47.94 112 ASP A N 1
ATOM 868 C CA . ASP A 1 112 ? 12.086 -24.672 -18.812 1 47.94 112 ASP A CA 1
ATOM 869 C C . ASP A 1 112 ? 11 -24.922 -17.766 1 47.94 112 ASP A C 1
ATOM 871 O O . ASP A 1 112 ? 10.633 -26.062 -17.5 1 47.94 112 ASP A O 1
ATOM 875 N N . ASP A 1 113 ? 10.555 -23.859 -16.922 1 56.41 113 ASP A N 1
ATOM 876 C CA . ASP A 1 113 ? 9.664 -24.125 -15.789 1 56.41 113 ASP A CA 1
ATOM 877 C C . ASP A 1 113 ? 8.203 -24.078 -16.219 1 56.41 113 ASP A C 1
ATOM 879 O O . ASP A 1 113 ? 7.84 -23.328 -17.141 1 56.41 113 ASP A O 1
ATOM 883 N N . SER A 1 114 ? 7.402 -25.188 -15.844 1 73.31 114 SER A N 1
ATOM 884 C CA . SER A 1 114 ? 5.984 -25.453 -16.062 1 73.31 114 SER A CA 1
ATOM 885 C C . SER A 1 114 ? 5.148 -24.203 -15.812 1 73.31 114 SER A C 1
ATOM 887 O O . SER A 1 114 ? 5.414 -23.453 -14.867 1 73.31 114 SER A O 1
ATOM 889 N N . ASN A 1 115 ? 4.469 -23.719 -16.875 1 87.88 115 ASN A N 1
ATOM 890 C CA . ASN A 1 115 ? 3.488 -22.641 -16.812 1 87.88 115 ASN A CA 1
ATOM 891 C C . ASN A 1 115 ? 2.561 -22.797 -15.617 1 87.88 115 ASN A C 1
ATOM 893 O O . ASN A 1 115 ? 1.798 -23.766 -15.531 1 87.88 115 ASN A O 1
ATOM 897 N N . PRO A 1 116 ? 2.732 -21.938 -14.625 1 92.25 116 PRO A N 1
ATOM 898 C CA . PRO A 1 116 ? 1.909 -22.062 -13.422 1 92.25 116 PRO A CA 1
ATOM 899 C C . PRO A 1 116 ? 0.414 -21.938 -13.711 1 92.25 116 PRO A C 1
ATOM 901 O O . PRO A 1 116 ? -0.412 -22.312 -12.875 1 92.25 116 PRO A O 1
ATOM 904 N N . TYR A 1 117 ? 0.053 -21.516 -14.906 1 94.88 117 TYR A N 1
ATOM 905 C CA . TYR A 1 117 ? -1.345 -21.312 -15.266 1 94.88 117 TYR A CA 1
ATOM 906 C C . TYR A 1 117 ? -1.813 -22.344 -16.281 1 94.88 117 TYR A C 1
ATOM 908 O O . TYR A 1 117 ? -2.83 -22.156 -16.953 1 94.88 117 TYR A O 1
ATOM 916 N N . ALA A 1 118 ? -1.155 -23.453 -16.375 1 94.75 118 ALA A N 1
ATOM 917 C CA . ALA A 1 118 ? -1.479 -24.469 -17.359 1 94.75 118 ALA A CA 1
ATOM 918 C C . ALA A 1 118 ? -2.908 -24.969 -17.188 1 94.75 118 ALA A C 1
ATOM 920 O O . ALA A 1 118 ? -3.652 -25.094 -18.172 1 94.75 118 ALA A O 1
ATOM 921 N N . ALA A 1 119 ? -3.32 -25.266 -15.984 1 96.75 119 ALA A N 1
ATOM 922 C CA . ALA A 1 119 ? -4.645 -25.828 -15.719 1 96.75 119 ALA A CA 1
ATOM 923 C C . ALA A 1 119 ? -5.742 -24.828 -16.078 1 96.75 119 ALA A C 1
ATOM 925 O O . ALA A 1 119 ? -6.648 -25.156 -16.844 1 96.75 119 ALA A O 1
ATOM 926 N N . PRO A 1 120 ? -5.66 -23.578 -15.625 1 97.38 120 PRO A N 1
ATOM 927 C CA . PRO A 1 120 ? -6.723 -22.641 -16.016 1 97.38 120 PRO A CA 1
ATOM 928 C C . PRO A 1 120 ? -6.727 -22.359 -17.516 1 97.38 120 PRO A C 1
ATOM 930 O O . PRO A 1 120 ? -7.789 -22.109 -18.094 1 97.38 120 PRO A O 1
ATOM 933 N N . ILE A 1 121 ? -5.586 -22.328 -18.125 1 96.31 121 ILE A N 1
ATOM 934 C CA . ILE A 1 121 ? -5.52 -22.141 -19.562 1 96.31 121 ILE A CA 1
ATOM 935 C C . ILE A 1 121 ? -6.227 -23.281 -20.266 1 96.31 121 ILE A C 1
ATOM 937 O O . ILE A 1 121 ? -7.062 -23.062 -21.156 1 96.31 121 ILE A O 1
ATOM 941 N N . ALA A 1 122 ? -5.945 -24.516 -19.844 1 96.69 122 ALA A N 1
ATOM 942 C CA . ALA A 1 122 ? -6.555 -25.688 -20.453 1 96.69 122 ALA A CA 1
ATOM 943 C C . ALA A 1 122 ? -8.07 -25.703 -20.25 1 96.69 122 ALA A C 1
ATOM 945 O O . ALA A 1 122 ? -8.812 -26.172 -21.109 1 96.69 122 ALA A O 1
ATOM 946 N N . MET A 1 123 ? -8.477 -25.141 -19.188 1 97.75 123 MET A N 1
ATOM 947 C CA . MET A 1 123 ? -9.891 -25.125 -18.844 1 97.75 123 MET A CA 1
ATOM 948 C C . MET A 1 123 ? -10.602 -23.938 -19.484 1 97.75 123 MET A C 1
ATOM 950 O O . MET A 1 123 ? -11.828 -23.828 -19.406 1 97.75 123 MET A O 1
ATOM 954 N N . GLY A 1 124 ? -9.836 -23 -20.078 1 97.81 124 GLY A N 1
ATOM 955 C CA . GLY A 1 124 ? -10.414 -21.859 -20.781 1 97.81 124 GLY A CA 1
ATOM 956 C C . GLY A 1 124 ? -10.859 -20.75 -19.859 1 97.81 124 GLY A C 1
ATOM 957 O O . GLY A 1 124 ? -11.727 -19.953 -20.219 1 97.81 124 GLY A O 1
ATOM 958 N N . ILE A 1 125 ? -10.32 -20.703 -18.625 1 98.38 125 ILE A N 1
ATOM 959 C CA . ILE A 1 125 ? -10.812 -19.703 -17.672 1 98.38 125 ILE A CA 1
ATOM 960 C C . ILE A 1 125 ? -9.672 -18.766 -17.297 1 98.38 125 ILE A C 1
ATOM 962 O O . ILE A 1 125 ? -9.727 -18.109 -16.25 1 98.38 125 ILE A O 1
ATOM 966 N N . TYR A 1 126 ? -8.625 -18.703 -18.125 1 97.25 126 TYR A N 1
ATOM 967 C CA . TYR A 1 126 ? -7.484 -17.812 -17.906 1 97.25 126 TYR A CA 1
ATOM 968 C C . TYR A 1 126 ? -7.625 -16.547 -18.734 1 97.25 126 TYR A C 1
ATOM 970 O O . TYR A 1 126 ? -7.953 -16.594 -19.922 1 97.25 126 TYR A O 1
ATOM 978 N N . HIS A 1 127 ? -7.363 -15.383 -18.141 1 95.69 127 HIS A N 1
ATOM 979 C CA . HIS A 1 127 ? -7.453 -14.094 -18.828 1 95.69 127 HIS A CA 1
ATOM 980 C C . HIS A 1 127 ? -6.344 -13.148 -18.359 1 95.69 127 HIS A C 1
ATOM 982 O O . HIS A 1 127 ? -6.113 -12.992 -17.172 1 95.69 127 HIS A O 1
ATOM 988 N N . LYS A 1 128 ? -5.645 -12.516 -19.297 1 93.19 128 LYS A N 1
ATOM 989 C CA . LYS A 1 128 ? -4.648 -11.492 -18.984 1 93.19 128 LYS A CA 1
ATOM 990 C C . LYS A 1 128 ? -5.281 -10.109 -18.938 1 93.19 128 LYS A C 1
ATOM 992 O O . LYS A 1 128 ? -6.066 -9.742 -19.828 1 93.19 128 LYS A O 1
ATOM 997 N N . LEU A 1 129 ? -4.949 -9.35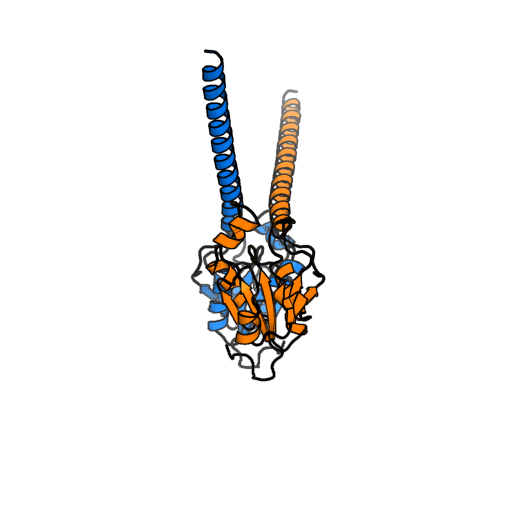9 -17.938 1 93.12 129 LEU A N 1
ATOM 998 C CA . LEU A 1 129 ? -5.461 -8 -17.781 1 93.12 129 LEU A CA 1
ATOM 999 C C . LEU A 1 129 ? -4.379 -6.973 -18.094 1 93.12 129 LEU A C 1
ATOM 1001 O O . LEU A 1 129 ? -3.232 -7.117 -17.672 1 93.12 129 LEU A O 1
ATOM 1005 N N . ASP A 1 130 ? -4.754 -6.004 -18.828 1 89.69 130 ASP A N 1
ATOM 1006 C CA . ASP A 1 130 ? -3.842 -4.883 -19.016 1 89.69 130 ASP A CA 1
ATOM 1007 C C . ASP A 1 130 ? -3.738 -4.035 -17.75 1 89.69 130 ASP A C 1
ATOM 1009 O O . ASP A 1 130 ? -4.75 -3.545 -17.234 1 89.69 130 ASP A O 1
ATOM 1013 N N . SER A 1 131 ? -2.543 -3.92 -17.328 1 86.38 131 SER A N 1
ATOM 1014 C CA . SER A 1 131 ? -2.336 -3.092 -16.141 1 86.38 131 SER A CA 1
ATOM 1015 C C . SER A 1 131 ? -2.494 -1.61 -16.469 1 86.38 131 SER A C 1
ATOM 1017 O O . SER A 1 131 ? -1.834 -1.096 -17.375 1 86.38 131 SER A O 1
ATOM 1019 N N . PRO A 1 132 ? -3.328 -0.935 -15.781 1 85.12 132 PRO A N 1
ATOM 1020 C CA . PRO A 1 132 ? -3.605 0.467 -16.094 1 85.12 132 PRO A CA 1
ATOM 1021 C C . PRO A 1 132 ? -2.457 1.398 -15.719 1 85.12 132 PRO A C 1
ATOM 1023 O O . PRO A 1 132 ? -2.334 2.492 -16.281 1 85.12 132 PRO A O 1
ATOM 1026 N N . LEU A 1 133 ? -1.692 1.089 -14.711 1 86.88 133 LEU A N 1
ATOM 1027 C CA . LEU A 1 133 ? -0.57 1.904 -14.258 1 86.88 133 LEU A CA 1
ATOM 1028 C C . LEU A 1 133 ? 0.748 1.155 -14.43 1 86.88 133 LEU A C 1
ATOM 1030 O O . LEU A 1 133 ? 0.81 -0.057 -14.211 1 86.88 133 LEU A O 1
ATOM 1034 N N . ASP A 1 134 ? 1.718 1.926 -14.758 1 84.31 134 ASP A N 1
ATOM 1035 C CA . ASP A 1 134 ? 3.047 1.35 -14.93 1 84.31 134 ASP A CA 1
ATOM 1036 C C . ASP A 1 134 ? 3.908 1.576 -13.688 1 84.31 134 ASP A C 1
ATOM 1038 O O . ASP A 1 134 ? 4.918 2.281 -13.75 1 84.31 134 ASP A O 1
ATOM 1042 N N . ILE A 1 135 ? 3.479 1.162 -12.609 1 87.5 135 ILE A N 1
ATOM 1043 C CA . ILE A 1 135 ? 4.23 1.248 -11.359 1 87.5 135 ILE A CA 1
ATOM 1044 C C . ILE A 1 135 ? 4.547 -0.157 -10.852 1 87.5 135 ILE A C 1
ATOM 1046 O O . ILE A 1 135 ? 3.678 -1.032 -10.852 1 87.5 135 ILE A O 1
ATOM 1050 N N . THR A 1 136 ? 5.773 -0.451 -10.562 1 86.69 136 THR A N 1
ATOM 1051 C CA . THR A 1 136 ? 6.254 -1.704 -9.992 1 86.69 136 THR A CA 1
ATOM 1052 C C . THR A 1 136 ? 7.195 -1.439 -8.82 1 86.69 136 THR A C 1
ATOM 1054 O O . THR A 1 136 ? 7.578 -0.294 -8.57 1 86.69 136 THR A O 1
ATOM 1057 N N . THR A 1 137 ? 7.527 -2.445 -8.141 1 86.81 137 THR A N 1
ATOM 1058 C CA . THR A 1 137 ? 8.531 -2.344 -7.094 1 86.81 137 THR A CA 1
ATOM 1059 C C . THR A 1 137 ? 9.836 -1.771 -7.641 1 86.81 137 THR A C 1
ATOM 1061 O O . THR A 1 137 ? 10.461 -0.913 -7.012 1 86.81 137 THR A O 1
ATOM 1064 N N . SER A 1 138 ? 10.188 -2.209 -8.836 1 85.25 138 SER A N 1
ATOM 1065 C CA . SER A 1 138 ? 11.406 -1.705 -9.469 1 85.25 138 SER A CA 1
ATOM 1066 C C . SER A 1 138 ? 11.289 -0.216 -9.773 1 85.25 138 SER A C 1
ATOM 1068 O O . SER A 1 138 ? 12.258 0.531 -9.625 1 85.25 138 SER A O 1
ATOM 1070 N N . THR A 1 139 ? 10.156 0.174 -10.273 1 90.12 139 THR A N 1
ATOM 1071 C CA . THR A 1 139 ? 9.914 1.59 -10.531 1 90.12 139 THR A CA 1
ATOM 1072 C C . THR A 1 139 ? 10.078 2.408 -9.258 1 90.12 139 THR A C 1
ATOM 1074 O O . THR A 1 139 ? 10.656 3.496 -9.281 1 90.12 139 THR A O 1
ATOM 1077 N N . ILE A 1 140 ? 9.586 1.942 -8.148 1 91.5 140 ILE A N 1
ATOM 1078 C CA . ILE A 1 140 ? 9.648 2.625 -6.859 1 91.5 140 ILE A CA 1
ATOM 1079 C C . ILE A 1 140 ? 11.109 2.754 -6.418 1 91.5 140 ILE A C 1
ATOM 1081 O O . ILE A 1 140 ? 11.531 3.818 -5.965 1 91.5 140 ILE A O 1
ATOM 1085 N N . ILE A 1 141 ? 11.844 1.723 -6.578 1 89.81 141 ILE A N 1
ATOM 1086 C CA . ILE A 1 141 ? 13.25 1.718 -6.203 1 89.81 141 ILE A CA 1
ATOM 1087 C C . ILE A 1 141 ? 14.016 2.73 -7.051 1 89.81 141 ILE A C 1
ATOM 1089 O O . ILE A 1 141 ? 14.836 3.488 -6.531 1 89.81 141 ILE A O 1
ATOM 1093 N N . ARG A 1 142 ? 13.727 2.736 -8.273 1 91.19 142 ARG A N 1
ATOM 1094 C CA . ARG A 1 142 ? 14.375 3.697 -9.164 1 91.19 142 ARG A CA 1
ATOM 1095 C C . ARG A 1 142 ? 14.07 5.129 -8.734 1 91.19 142 ARG A C 1
ATOM 1097 O O . ARG A 1 142 ? 14.953 5.992 -8.781 1 91.19 142 ARG A O 1
ATOM 1104 N N . ARG A 1 143 ? 12.867 5.414 -8.32 1 91.81 143 ARG A N 1
ATOM 1105 C CA . ARG A 1 143 ? 12.484 6.742 -7.848 1 91.81 143 ARG A CA 1
ATOM 1106 C C . ARG A 1 143 ? 13.289 7.129 -6.609 1 91.81 143 ARG A C 1
ATOM 1108 O O . ARG A 1 143 ? 13.727 8.273 -6.48 1 91.81 143 ARG A O 1
ATOM 1115 N N . ILE A 1 144 ? 13.414 6.125 -5.754 1 90.56 144 ILE A N 1
ATOM 1116 C CA . ILE A 1 144 ? 14.148 6.367 -4.516 1 90.56 144 ILE A CA 1
ATOM 1117 C C . ILE A 1 144 ? 15.594 6.754 -4.836 1 90.56 144 ILE A C 1
ATOM 1119 O O . ILE A 1 144 ? 16.109 7.734 -4.301 1 90.56 144 ILE A O 1
ATOM 1123 N N . VAL A 1 145 ? 16.188 5.992 -5.707 1 89.19 145 VAL A N 1
ATOM 1124 C CA . VAL A 1 145 ? 17.578 6.215 -6.086 1 89.19 145 VAL A CA 1
ATOM 1125 C C . VAL A 1 145 ? 17.703 7.559 -6.797 1 89.19 145 VAL A C 1
ATOM 1127 O O . VAL A 1 145 ? 18.609 8.344 -6.492 1 89.19 145 VAL A O 1
ATOM 1130 N N . SER A 1 146 ? 16.812 7.812 -7.672 1 90.94 146 SER A N 1
ATOM 1131 C CA . SER A 1 146 ? 16.844 9.047 -8.445 1 90.94 146 SER A CA 1
ATOM 1132 C C . SER A 1 146 ? 16.672 10.266 -7.551 1 90.94 146 SER A C 1
ATOM 1134 O O . SER A 1 146 ? 17.359 11.281 -7.734 1 90.94 146 SER A O 1
ATOM 1136 N N . ASN A 1 147 ? 15.742 10.195 -6.625 1 87.75 147 ASN A N 1
ATOM 1137 C CA . ASN A 1 147 ? 15.516 11.289 -5.68 1 87.75 147 ASN A CA 1
ATOM 1138 C C . ASN A 1 147 ? 16.75 11.57 -4.84 1 87.75 147 ASN A C 1
ATOM 1140 O O . ASN A 1 147 ? 17.094 12.727 -4.582 1 87.75 147 ASN A O 1
ATOM 1144 N N . HIS A 1 148 ? 17.375 10.5 -4.457 1 82.88 148 HIS A N 1
ATOM 1145 C CA . HIS A 1 148 ? 18.594 10.648 -3.662 1 82.88 148 HIS A CA 1
ATOM 1146 C C . HIS A 1 148 ? 19.703 11.289 -4.48 1 82.88 148 HIS A C 1
ATOM 1148 O O . HIS A 1 148 ? 20.406 12.18 -3.988 1 82.88 148 HIS A O 1
ATOM 1154 N N . GLU A 1 149 ? 19.812 10.867 -5.637 1 85.31 149 GLU A N 1
ATOM 1155 C CA . GLU A 1 149 ? 20.844 11.406 -6.52 1 85.31 149 GLU A CA 1
ATOM 1156 C C . GLU A 1 149 ? 20.594 12.883 -6.824 1 85.31 149 GLU A C 1
ATOM 1158 O O . GLU A 1 149 ? 21.531 13.688 -6.844 1 85.31 149 GLU A O 1
ATOM 1163 N N . ALA A 1 150 ? 19.359 13.18 -7.062 1 84.94 150 ALA A N 1
ATOM 1164 C CA . ALA A 1 150 ? 19 14.57 -7.336 1 84.94 150 ALA A CA 1
ATOM 1165 C C . ALA A 1 150 ? 19.297 15.461 -6.137 1 84.94 150 ALA A C 1
ATOM 1167 O O . ALA A 1 150 ? 19.766 16.594 -6.297 1 84.94 150 ALA A O 1
ATOM 1168 N N . TYR A 1 151 ? 19.047 15.008 -5.078 1 82.75 151 TYR A N 1
ATOM 1169 C CA . TYR A 1 151 ? 19.312 15.75 -3.852 1 82.75 151 TYR A CA 1
ATOM 1170 C C . TYR A 1 151 ? 20.812 15.969 -3.652 1 82.75 151 TYR A C 1
ATOM 1172 O O . TYR A 1 151 ? 21.25 17.062 -3.285 1 82.75 151 TYR A O 1
ATOM 1180 N N . GLN A 1 152 ? 21.547 14.898 -3.928 1 81.56 152 GLN A N 1
ATOM 1181 C CA . GLN A 1 152 ? 23 14.984 -3.799 1 81.56 152 GLN A CA 1
ATOM 1182 C C . GLN A 1 152 ? 23.578 15.992 -4.793 1 81.56 152 GLN A C 1
ATOM 1184 O O . GLN A 1 152 ? 24.453 16.781 -4.445 1 81.56 152 GLN A O 1
ATOM 1189 N N . LYS A 1 153 ? 23.078 15.953 -5.898 1 86.25 153 LYS A N 1
ATOM 1190 C CA . LYS A 1 153 ? 23.562 16.859 -6.938 1 86.25 153 LYS A CA 1
ATOM 1191 C C . LYS A 1 153 ? 23.234 18.312 -6.594 1 86.25 153 LYS A C 1
ATOM 1193 O O . LYS A 1 153 ? 24.062 19.203 -6.805 1 86.25 153 LYS A O 1
ATOM 1198 N N . ARG A 1 154 ? 22.078 18.531 -6.086 1 84.38 154 ARG A N 1
ATOM 1199 C CA . ARG A 1 154 ? 21.672 19.875 -5.676 1 84.38 154 ARG A CA 1
ATOM 1200 C C . ARG A 1 154 ? 22.547 20.391 -4.531 1 84.38 154 ARG A C 1
ATOM 1202 O O . ARG A 1 154 ? 22.906 21.562 -4.504 1 84.38 154 ARG A O 1
ATOM 1209 N N . ASN A 1 155 ? 22.844 19.484 -3.691 1 83.25 155 ASN A N 1
ATOM 1210 C CA . ASN A 1 155 ? 23.688 19.859 -2.562 1 83.25 155 ASN A CA 1
ATOM 1211 C C . ASN A 1 155 ? 25.109 20.188 -3.01 1 83.25 155 ASN A C 1
ATOM 1213 O O . ASN A 1 155 ? 25.719 21.125 -2.494 1 83.25 155 ASN A O 1
ATOM 1217 N N . GLU A 1 156 ? 25.594 19.406 -3.879 1 86.12 156 GLU A N 1
ATOM 1218 C CA . GLU A 1 156 ? 26.922 19.656 -4.418 1 86.12 156 GLU A CA 1
ATOM 1219 C C . GLU A 1 156 ? 26.984 21 -5.145 1 86.12 156 GLU A C 1
ATOM 1221 O O . GLU A 1 156 ? 27.969 21.734 -5.008 1 86.12 156 GLU A O 1
ATOM 1226 N N . LYS A 1 157 ? 26.031 21.25 -5.898 1 87.44 157 LYS A N 1
ATOM 1227 C CA . LYS A 1 157 ? 25.969 22.531 -6.617 1 87.44 157 LYS A CA 1
ATOM 1228 C C . LYS A 1 157 ? 25.891 23.703 -5.652 1 87.44 157 LYS A C 1
ATOM 1230 O O . LYS A 1 157 ? 26.531 24.734 -5.863 1 87.44 157 LYS A O 1
ATOM 1235 N N . LYS A 1 158 ? 25.172 23.547 -4.621 1 87.06 158 LYS A N 1
ATOM 1236 C CA . LYS A 1 158 ? 25.047 24.594 -3.605 1 87.06 158 LYS A CA 1
ATOM 1237 C C . LYS A 1 158 ? 26.359 24.828 -2.889 1 87.06 158 LYS A C 1
ATOM 1239 O O . LYS A 1 158 ? 26.766 25.969 -2.674 1 87.06 158 LYS A O 1
ATOM 1244 N N . GLU A 1 159 ? 26.984 23.719 -2.543 1 86.81 159 GLU A N 1
ATOM 1245 C CA . GLU A 1 159 ? 28.281 23.812 -1.878 1 86.81 159 GLU A CA 1
ATOM 1246 C C . GLU A 1 159 ? 29.312 24.469 -2.779 1 86.81 159 GLU A C 1
ATOM 1248 O O . GLU A 1 159 ? 30.125 25.297 -2.32 1 86.81 159 GLU A O 1
ATOM 1253 N N . ALA A 1 160 ? 29.328 24.109 -4.027 1 86.75 160 ALA A N 1
ATOM 1254 C CA . ALA A 1 160 ? 30.25 24.703 -4.996 1 86.75 160 ALA A CA 1
ATOM 1255 C C . ALA A 1 160 ? 29.969 26.188 -5.172 1 86.75 160 ALA A C 1
ATOM 1257 O O . ALA A 1 160 ? 30.906 27 -5.277 1 86.75 160 ALA A O 1
ATOM 1258 N N . SER A 1 161 ? 28.688 26.5 -5.211 1 86.75 161 SER A N 1
ATOM 1259 C CA . SER A 1 161 ? 28.281 27.906 -5.348 1 86.75 161 SER A CA 1
ATOM 1260 C C . SER A 1 161 ? 28.672 28.719 -4.117 1 86.75 161 SER A C 1
ATOM 1262 O O . SER A 1 161 ? 29.125 29.859 -4.234 1 86.75 161 SER A O 1
ATOM 1264 N N . GLU A 1 162 ? 28.516 28.062 -3.029 1 87.38 162 GLU A N 1
ATOM 1265 C CA . GLU A 1 162 ? 28.891 28.734 -1.786 1 87.38 162 GLU A CA 1
ATOM 1266 C C . GLU A 1 162 ? 30.406 28.906 -1.697 1 87.38 162 GLU A C 1
ATOM 1268 O O . GLU A 1 162 ? 30.891 29.953 -1.277 1 87.38 162 GLU A O 1
ATOM 1273 N N . LYS A 1 163 ? 31.125 27.891 -2.055 1 85.75 163 LYS A N 1
ATOM 1274 C CA . LYS A 1 163 ? 32.594 27.984 -2.08 1 85.75 163 LYS A CA 1
ATOM 1275 C C . LYS A 1 163 ? 33.062 29.078 -3.035 1 85.75 163 LYS A C 1
ATOM 1277 O O . LYS A 1 163 ? 33.969 29.844 -2.711 1 85.75 163 LYS A O 1
ATOM 1282 N N . LYS A 1 164 ? 32.594 29.203 -4.223 1 84 164 LYS A N 1
ATOM 1283 C CA . LYS A 1 164 ? 32.938 30.219 -5.203 1 84 164 LYS A CA 1
ATOM 1284 C C . LYS A 1 164 ? 32.625 31.625 -4.664 1 84 164 LYS A C 1
ATOM 1286 O O . LYS A 1 164 ? 33.375 32.562 -4.887 1 84 164 LYS A O 1
ATOM 1291 N N . TYR A 1 165 ? 31.469 31.672 -3.93 1 83.81 165 TYR A N 1
ATOM 1292 C CA . TYR A 1 165 ? 31.062 32.938 -3.334 1 83.81 165 TYR A CA 1
ATOM 1293 C C . TYR A 1 165 ? 32.062 33.406 -2.279 1 83.81 165 TYR A C 1
ATOM 1295 O O . TYR A 1 165 ? 32.5 34.562 -2.27 1 83.81 165 TYR A O 1
ATOM 1303 N N . TYR A 1 166 ? 32.469 32.531 -1.517 1 86.44 166 TYR A N 1
ATOM 1304 C CA . TYR A 1 166 ? 33.406 32.875 -0.458 1 86.44 166 TYR A CA 1
ATOM 1305 C C . TYR A 1 166 ? 34.812 33.125 -1.03 1 86.44 166 TYR A C 1
ATOM 1307 O O . TYR A 1 166 ? 35.5 34 -0.554 1 86.44 166 TYR A O 1
ATOM 1315 N N . ASP A 1 167 ? 35.188 32.312 -1.986 1 83.5 167 ASP A N 1
ATOM 1316 C CA . ASP A 1 167 ? 36.469 32.531 -2.65 1 83.5 167 ASP A CA 1
ATOM 1317 C C . ASP A 1 167 ? 36.5 33.875 -3.342 1 83.5 167 ASP A C 1
ATOM 1319 O O . ASP A 1 167 ? 37.531 34.562 -3.373 1 83.5 167 ASP A O 1
ATOM 1323 N N . SER A 1 168 ? 35.438 34.344 -3.834 1 79.12 168 SER A N 1
ATOM 1324 C CA . SER A 1 168 ? 35.344 35.594 -4.539 1 79.12 168 SER A CA 1
ATOM 1325 C C . SER A 1 168 ? 35.281 36.781 -3.561 1 79.12 168 SER A C 1
ATOM 1327 O O . SER A 1 168 ? 35.719 37.875 -3.881 1 79.12 168 SER A O 1
ATOM 1329 N N . LYS A 1 169 ? 34.781 36.719 -2.404 1 76.94 169 LYS A N 1
ATOM 1330 C CA . LYS A 1 169 ? 34.75 37.75 -1.385 1 76.94 169 LYS A CA 1
ATOM 1331 C C . LYS A 1 169 ? 36.125 37.969 -0.767 1 76.94 169 LYS A C 1
ATOM 1333 O O . LYS A 1 169 ? 36.5 39.094 -0.411 1 76.94 169 LYS A O 1
ATOM 1338 N N . SER A 1 170 ? 36.812 36.938 -0.4 1 69.19 170 SER A N 1
ATOM 1339 C CA . SER A 1 170 ? 38.156 37.094 0.171 1 69.19 170 SER A CA 1
ATOM 1340 C C . SER A 1 170 ? 39.062 37.938 -0.729 1 69.19 170 SER A C 1
ATOM 1342 O O . SER A 1 170 ? 40 38.562 -0.255 1 69.19 170 SER A O 1
ATOM 1344 N N . PHE A 1 171 ? 38.812 38 -1.914 1 66.69 171 PHE A N 1
ATOM 1345 C CA . PHE A 1 171 ? 39.656 38.781 -2.82 1 66.69 171 PHE A CA 1
ATOM 1346 C C . PHE A 1 171 ? 39.281 40.25 -2.734 1 66.69 171 PHE A C 1
ATOM 1348 O O . PHE A 1 171 ? 40.125 41.125 -2.922 1 66.69 171 PHE A O 1
ATOM 1355 N N . VAL A 1 172 ? 38.156 40.625 -2.186 1 63.66 172 VAL A N 1
ATOM 1356 C CA . VAL A 1 172 ? 37.781 42.031 -2.125 1 63.66 172 VAL A CA 1
ATOM 1357 C C . VAL A 1 172 ? 38.406 42.656 -0.883 1 63.66 172 VAL A C 1
ATOM 1359 O O . VAL A 1 172 ? 38.844 43.812 -0.922 1 63.66 172 VAL A O 1
ATOM 1362 N N . ASN A 1 173 ? 38.5 42.031 0.207 1 60.22 173 ASN A N 1
ATOM 1363 C CA . ASN A 1 173 ? 39.031 42.688 1.391 1 60.22 173 ASN A CA 1
ATOM 1364 C C . ASN A 1 173 ? 40.531 42.844 1.323 1 60.22 173 ASN A C 1
ATOM 1366 O O . ASN A 1 173 ? 41.156 43.438 2.211 1 60.22 173 ASN A O 1
ATOM 1370 N N . GLY A 1 174 ? 41.094 42.094 0.457 1 53.38 174 GLY A N 1
ATOM 1371 C CA . GLY A 1 174 ? 42.531 42.281 0.394 1 53.38 174 GLY A CA 1
ATOM 1372 C C . GLY A 1 174 ? 42.938 43.469 -0.455 1 53.38 174 GLY A C 1
ATOM 1373 O O . GLY A 1 174 ? 44.125 43.719 -0.642 1 53.38 174 GLY A O 1
ATOM 1374 N N . GLU A 1 175 ? 41.969 44.156 -1.001 1 42.16 175 GLU A N 1
ATOM 1375 C CA . GLU A 1 175 ? 42.469 45.469 -1.436 1 42.16 175 GLU A CA 1
ATOM 1376 C C . GLU A 1 175 ? 42.219 46.531 -0.383 1 42.16 175 GLU A C 1
ATOM 1378 O O . GLU A 1 175 ? 41.188 46.531 0.292 1 42.16 175 GLU A O 1
ATOM 1383 N N . MET B 1 1 ? -19.641 6.875 -2.395 1 48 1 MET B N 1
ATOM 1384 C CA . MET B 1 1 ? -19.188 6.969 -1.012 1 48 1 MET B CA 1
ATOM 1385 C C . MET B 1 1 ? -20.203 7.703 -0.149 1 48 1 MET B C 1
ATOM 1387 O O . MET B 1 1 ? -20.656 8.789 -0.508 1 48 1 MET B O 1
ATOM 1391 N N . GLN B 1 2 ? -20.953 7.043 0.574 1 65.5 2 GLN B N 1
ATOM 1392 C CA . GLN B 1 2 ? -21.984 7.73 1.352 1 65.5 2 GLN B CA 1
ATOM 1393 C C . GLN B 1 2 ? -21.359 8.539 2.488 1 65.5 2 GLN B C 1
ATOM 1395 O O . GLN B 1 2 ? -20.469 8.047 3.189 1 65.5 2 GLN B O 1
ATOM 1400 N N . GLY B 1 3 ? -21.438 9.82 2.414 1 76.5 3 GLY B N 1
ATOM 1401 C CA . GLY B 1 3 ? -20.984 10.695 3.486 1 76.5 3 GLY B CA 1
ATOM 1402 C C . GLY B 1 3 ? -21.484 10.266 4.855 1 76.5 3 GLY B C 1
ATOM 1403 O O . GLY B 1 3 ? -22.297 9.352 4.965 1 76.5 3 GLY B O 1
ATOM 1404 N N . PRO B 1 4 ? -20.859 10.781 5.859 1 81.44 4 PRO B N 1
ATOM 1405 C CA . PRO B 1 4 ? -21.266 10.422 7.223 1 81.44 4 PRO B CA 1
ATOM 1406 C C . PRO B 1 4 ? -22.688 10.883 7.547 1 81.44 4 PRO B C 1
ATOM 1408 O O . PRO B 1 4 ? -23.156 11.898 7.023 1 81.44 4 PRO B O 1
ATOM 1411 N N . GLY B 1 5 ? -23.391 10.102 8.242 1 81.62 5 GLY B N 1
ATOM 1412 C CA . GLY B 1 5 ? -24.672 10.539 8.773 1 81.62 5 GLY B CA 1
ATOM 1413 C C . GLY B 1 5 ? -24.547 11.688 9.75 1 81.62 5 GLY B C 1
ATOM 1414 O O . GLY B 1 5 ? -23.438 12.008 10.203 1 81.62 5 GLY B O 1
ATOM 1415 N N . PRO B 1 6 ? -25.594 12.383 10.07 1 80.94 6 PRO B N 1
ATOM 1416 C CA . PRO B 1 6 ? -25.562 13.562 10.938 1 80.94 6 PRO B CA 1
ATOM 1417 C C . PRO B 1 6 ? -25.031 13.258 12.336 1 80.94 6 PRO B C 1
ATOM 1419 O O . PRO B 1 6 ? -24.422 14.117 12.977 1 80.94 6 PRO B O 1
ATOM 1422 N N . ASP B 1 7 ? -25.125 12.016 12.844 1 88.81 7 ASP B N 1
ATOM 1423 C CA . ASP B 1 7 ? -24.688 11.695 14.195 1 88.81 7 ASP B CA 1
ATOM 1424 C C . ASP B 1 7 ? -23.391 10.875 14.164 1 88.81 7 ASP B C 1
ATOM 1426 O O . ASP B 1 7 ? -22.984 10.32 15.188 1 88.81 7 ASP B O 1
ATOM 1430 N N . SER B 1 8 ? -22.844 10.867 13.031 1 92.81 8 SER B N 1
ATOM 1431 C CA . SER B 1 8 ? -21.641 10.055 12.898 1 92.81 8 SER B CA 1
ATOM 1432 C C . SER B 1 8 ? -20.453 10.695 13.602 1 92.81 8 SER B C 1
ATOM 1434 O O . SER B 1 8 ? -20.234 11.898 13.484 1 92.81 8 SER B O 1
ATOM 1436 N N . ARG B 1 9 ? -19.75 9.984 14.391 1 97.56 9 ARG B N 1
ATOM 1437 C CA . ARG B 1 9 ? -18.469 10.422 14.945 1 97.56 9 ARG B CA 1
ATOM 1438 C C . ARG B 1 9 ? -17.375 10.336 13.898 1 97.56 9 ARG B C 1
ATOM 1440 O O . ARG B 1 9 ? -16.875 9.242 13.594 1 97.56 9 ARG B O 1
ATOM 1447 N N . VAL B 1 10 ? -16.969 11.5 13.383 1 98.38 10 VAL B N 1
ATOM 1448 C CA . VAL B 1 10 ? -15.969 11.578 12.32 1 98.38 10 VAL B CA 1
ATOM 1449 C C . VAL B 1 10 ? -14.57 11.664 12.93 1 98.38 10 VAL B C 1
ATOM 1451 O O . VAL B 1 10 ? -14.281 12.578 13.711 1 98.38 10 VAL B O 1
ATOM 1454 N N . VAL B 1 11 ? -13.75 10.734 12.641 1 98.75 11 VAL B N 1
ATOM 1455 C CA . VAL B 1 11 ? -12.344 10.727 13.031 1 98.75 11 VAL B CA 1
ATOM 1456 C C . VAL B 1 11 ? -11.477 11.195 11.867 1 98.75 11 VAL B C 1
ATOM 1458 O O . VAL B 1 11 ? -11.672 10.766 10.727 1 98.75 11 VAL B O 1
ATOM 1461 N N . TYR B 1 12 ? -10.539 12.102 12.148 1 98.5 12 TYR B N 1
ATOM 1462 C CA . TYR B 1 12 ? -9.664 12.656 11.117 1 98.5 12 TYR B CA 1
ATOM 1463 C C . TYR B 1 12 ? -8.203 12.297 11.391 1 98.5 12 TYR B C 1
ATOM 1465 O O . TYR B 1 12 ? -7.738 12.398 12.523 1 98.5 12 TYR B O 1
ATOM 1473 N N . ILE B 1 13 ? -7.562 11.852 10.391 1 97.94 13 ILE B N 1
ATOM 1474 C CA . ILE B 1 13 ? -6.125 11.602 10.43 1 97.94 13 ILE B CA 1
ATOM 1475 C C . ILE B 1 13 ? -5.48 12.109 9.141 1 97.94 13 ILE B C 1
ATOM 1477 O O . ILE B 1 13 ? -6.031 11.93 8.055 1 97.94 13 ILE B O 1
ATOM 1481 N N . ASP B 1 14 ? -4.406 12.758 9.25 1 97.19 14 ASP B N 1
ATOM 1482 C CA . ASP B 1 14 ? -3.73 13.273 8.062 1 97.19 14 ASP B CA 1
ATOM 1483 C C . ASP B 1 14 ? -2.303 12.734 7.969 1 97.19 14 ASP B C 1
ATOM 1485 O O . ASP B 1 14 ? -1.785 12.164 8.93 1 97.19 14 ASP B O 1
ATOM 1489 N N . GLY B 1 15 ? -1.728 12.844 6.773 1 95.31 15 GLY B N 1
ATOM 1490 C CA . GLY B 1 15 ? -0.359 12.398 6.578 1 95.31 15 GLY B CA 1
ATOM 1491 C C . GLY B 1 15 ? 0.08 12.438 5.125 1 95.31 15 GLY B C 1
ATOM 1492 O O . GLY B 1 15 ? -0.643 12.945 4.266 1 95.31 15 GLY B O 1
ATOM 1493 N N . ALA B 1 16 ? 1.273 12 4.957 1 95.5 16 ALA B N 1
ATOM 1494 C CA . ALA B 1 16 ? 1.836 11.883 3.615 1 95.5 16 ALA B CA 1
ATOM 1495 C C . ALA B 1 16 ? 1.341 10.617 2.922 1 95.5 16 ALA B C 1
ATOM 1497 O O . ALA B 1 16 ? 0.871 10.672 1.782 1 95.5 16 ALA B O 1
ATOM 1498 N N . PHE B 1 17 ? 1.472 9.477 3.643 1 95.81 17 PHE B N 1
ATOM 1499 C CA . PHE B 1 17 ? 1.123 8.164 3.115 1 95.81 17 PHE B CA 1
ATOM 1500 C C . PHE B 1 17 ? 1.928 7.852 1.857 1 95.81 17 PHE B C 1
ATOM 1502 O O . PHE B 1 17 ? 1.366 7.434 0.843 1 95.81 17 PHE B O 1
ATOM 1509 N N . ASP B 1 18 ? 3.197 8.164 1.938 1 94.88 18 ASP B N 1
ATOM 1510 C CA . ASP B 1 18 ? 4.086 8.141 0.782 1 94.88 18 ASP B CA 1
ATOM 1511 C C . ASP B 1 18 ? 4.148 6.742 0.164 1 94.88 18 ASP B C 1
ATOM 1513 O O . ASP B 1 18 ? 3.396 6.434 -0.762 1 94.88 18 ASP B O 1
ATOM 1517 N N . LEU B 1 19 ? 4.879 5.871 0.75 1 94.38 19 LEU B N 1
ATOM 1518 C CA . LEU B 1 19 ? 4.812 4.457 0.399 1 94.38 19 LEU B CA 1
ATOM 1519 C C . LEU B 1 19 ? 3.832 3.719 1.304 1 94.38 19 LEU B C 1
ATOM 1521 O O . LEU B 1 19 ? 4.18 3.34 2.424 1 94.38 19 LEU B O 1
ATOM 1525 N N . PHE B 1 20 ? 2.645 3.609 0.784 1 95.19 20 PHE B N 1
ATOM 1526 C CA . PHE B 1 20 ? 1.604 2.977 1.585 1 95.19 20 PHE B CA 1
ATOM 1527 C C . PHE B 1 20 ? 2.016 1.565 1.99 1 95.19 20 PHE B C 1
ATOM 1529 O O . PHE B 1 20 ? 2.508 0.795 1.163 1 95.19 20 PHE B O 1
ATOM 1536 N N . HIS B 1 21 ? 1.905 1.176 3.201 1 93.94 21 HIS B N 1
ATOM 1537 C CA . HIS B 1 21 ? 2.375 -0.104 3.721 1 93.94 21 HIS B CA 1
ATOM 1538 C C . HIS B 1 21 ? 1.531 -0.56 4.906 1 93.94 21 HIS B C 1
ATOM 1540 O O . HIS B 1 21 ? 0.606 0.142 5.324 1 93.94 21 HIS B O 1
ATOM 1546 N N . ALA B 1 22 ? 1.977 -1.677 5.531 1 94.44 22 ALA B N 1
ATOM 1547 C CA . ALA B 1 22 ? 1.202 -2.334 6.582 1 94.44 22 ALA B CA 1
ATOM 1548 C C . ALA B 1 22 ? 1.096 -1.447 7.82 1 94.44 22 ALA B C 1
ATOM 1550 O O . ALA B 1 22 ? 0.094 -1.491 8.539 1 94.44 22 ALA B O 1
ATOM 1551 N N . GLY B 1 23 ? 2.088 -0.652 8.086 1 93.69 23 GLY B N 1
ATOM 1552 C CA . GLY B 1 23 ? 1.989 0.308 9.18 1 93.69 23 GLY B CA 1
ATOM 1553 C C . GLY B 1 23 ? 0.831 1.274 9.016 1 93.69 23 GLY B C 1
ATOM 1554 O O . GLY B 1 23 ? 0.105 1.545 9.977 1 93.69 23 GLY B O 1
ATOM 1555 N N . HIS B 1 24 ? 0.694 1.826 7.812 1 95.88 24 HIS B N 1
ATOM 1556 C CA . HIS B 1 24 ? -0.429 2.707 7.516 1 95.88 24 HIS B CA 1
ATOM 1557 C C . HIS B 1 24 ? -1.759 1.979 7.684 1 95.88 24 HIS B C 1
ATOM 1559 O O . HIS B 1 24 ? -2.705 2.527 8.25 1 95.88 24 HIS B O 1
ATOM 1565 N N . VAL B 1 25 ? -1.835 0.742 7.188 1 96.62 25 VAL B N 1
ATOM 1566 C CA . VAL B 1 25 ? -3.055 -0.053 7.293 1 96.62 25 VAL B CA 1
ATOM 1567 C C . VAL B 1 25 ? -3.479 -0.159 8.758 1 96.62 25 VAL B C 1
ATOM 1569 O O . VAL B 1 25 ? -4.637 0.101 9.094 1 96.62 25 VAL B O 1
ATOM 1572 N N . GLU B 1 26 ? -2.549 -0.492 9.562 1 95.94 26 GLU B N 1
ATOM 1573 C CA . GLU B 1 26 ? -2.873 -0.735 10.969 1 95.94 26 GLU B CA 1
ATOM 1574 C C . GLU B 1 26 ? -3.301 0.552 11.664 1 95.94 26 GLU B C 1
ATOM 1576 O O . GLU B 1 26 ? -4.242 0.548 12.461 1 95.94 26 GLU B O 1
ATOM 1581 N N . ILE B 1 27 ? -2.645 1.631 11.438 1 95.62 27 ILE B N 1
ATOM 1582 C CA . ILE B 1 27 ? -2.998 2.875 12.117 1 95.62 27 ILE B CA 1
ATOM 1583 C C . ILE B 1 27 ? -4.367 3.35 11.641 1 95.62 27 ILE B C 1
ATOM 1585 O O . ILE B 1 27 ? -5.133 3.938 12.406 1 95.62 27 ILE B O 1
ATOM 1589 N N . LEU B 1 28 ? -4.652 3.178 10.367 1 97.5 28 LEU B N 1
ATOM 1590 C CA . LEU B 1 28 ? -5.953 3.564 9.828 1 97.5 28 LEU B CA 1
ATOM 1591 C C . LEU B 1 28 ? -7.059 2.676 10.391 1 97.5 28 LEU B C 1
ATOM 1593 O O . LEU B 1 28 ? -8.156 3.154 10.68 1 97.5 28 LEU B O 1
ATOM 1597 N N . ARG B 1 29 ? -6.77 1.375 10.508 1 97.69 29 ARG B N 1
ATOM 1598 C CA . ARG B 1 29 ? -7.719 0.465 11.148 1 97.69 29 ARG B CA 1
ATOM 1599 C C . ARG B 1 29 ? -8.039 0.915 12.57 1 97.69 29 ARG B C 1
ATOM 1601 O O . ARG B 1 29 ? -9.203 0.979 12.953 1 97.69 29 ARG B O 1
ATOM 1608 N N . LEU B 1 30 ? -7.023 1.231 13.336 1 97.25 30 LEU B N 1
ATOM 1609 C CA . LEU B 1 30 ? -7.203 1.694 14.711 1 97.25 30 LEU B CA 1
ATOM 1610 C C . LEU B 1 30 ? -8.008 2.99 14.742 1 97.25 30 LEU B C 1
ATOM 1612 O O . LEU B 1 30 ? -8.922 3.137 15.562 1 97.25 30 LEU B O 1
ATOM 1616 N N . ALA B 1 31 ? -7.637 3.945 13.867 1 97.94 31 ALA B N 1
ATOM 1617 C CA . ALA B 1 31 ? -8.344 5.223 13.797 1 97.94 31 ALA B CA 1
ATOM 1618 C C . ALA B 1 31 ? -9.828 5.016 13.492 1 97.94 31 ALA B C 1
ATOM 1620 O O . ALA B 1 31 ? -10.688 5.613 14.133 1 97.94 31 ALA B O 1
ATOM 1621 N N . ARG B 1 32 ? -10.086 4.184 12.523 1 98.12 32 ARG B N 1
ATOM 1622 C CA . ARG B 1 32 ? -11.469 3.908 12.141 1 98.12 32 ARG B CA 1
ATOM 1623 C C . ARG B 1 32 ? -12.266 3.34 13.305 1 98.12 32 ARG B C 1
ATOM 1625 O O . ARG B 1 32 ? -13.461 3.615 13.445 1 98.12 32 ARG B O 1
ATOM 1632 N N . GLY B 1 33 ? -11.664 2.58 14.133 1 97.69 33 GLY B N 1
ATOM 1633 C CA . GLY B 1 33 ? -12.305 1.955 15.281 1 97.69 33 GLY B CA 1
ATOM 1634 C C . GLY B 1 33 ? -12.711 2.951 16.359 1 97.69 33 GLY B C 1
ATOM 1635 O O . GLY B 1 33 ? -13.492 2.623 17.25 1 97.69 33 GLY B O 1
ATOM 1636 N N . LEU B 1 34 ? -12.281 4.164 16.281 1 97.88 34 LEU B N 1
ATOM 1637 C CA . LEU B 1 34 ? -12.531 5.168 17.312 1 97.88 34 LEU B CA 1
ATOM 1638 C C . LEU B 1 34 ? -13.789 5.973 17 1 97.88 34 LEU B C 1
ATOM 1640 O O . LEU B 1 34 ? -14.211 6.809 17.797 1 97.88 34 LEU B O 1
ATOM 1644 N N . GLY B 1 35 ? -14.414 5.758 15.805 1 97.88 35 GLY B N 1
ATOM 1645 C CA . GLY B 1 35 ? -15.609 6.473 15.398 1 97.88 35 GLY B CA 1
ATOM 1646 C C . GLY B 1 35 ? -16.438 5.711 14.383 1 97.88 35 GLY B C 1
ATOM 1647 O O . GLY B 1 35 ? -16.391 4.48 14.32 1 97.88 35 GLY B O 1
ATOM 1648 N N . ASP B 1 36 ? -17.297 6.457 13.672 1 97.75 36 ASP B N 1
ATOM 1649 C CA . ASP B 1 36 ? -18.219 5.852 12.727 1 97.75 36 ASP B CA 1
ATOM 1650 C C . ASP B 1 36 ? -17.797 6.133 11.289 1 97.75 36 ASP B C 1
ATOM 1652 O O . ASP B 1 36 ? -18.328 5.52 10.352 1 97.75 36 ASP B O 1
ATOM 1656 N N . PHE B 1 37 ? -16.859 7.035 11.141 1 98.19 37 PHE B N 1
ATOM 1657 C CA . PHE B 1 37 ? -16.438 7.516 9.836 1 98.19 37 PHE B CA 1
ATOM 1658 C C . PHE B 1 37 ? -14.992 8.008 9.883 1 98.19 37 PHE B C 1
ATOM 1660 O O . PHE B 1 37 ? -14.648 8.859 10.703 1 98.19 37 PHE B O 1
ATOM 1667 N N . LEU B 1 38 ? -14.148 7.473 9.055 1 98.56 38 LEU B N 1
ATOM 1668 C CA . LEU B 1 38 ? -12.75 7.898 9.039 1 98.56 38 LEU B CA 1
ATOM 1669 C C . LEU B 1 38 ? -12.469 8.781 7.832 1 98.56 38 LEU B C 1
ATOM 1671 O O . LEU B 1 38 ? -12.586 8.336 6.688 1 98.56 38 LEU B O 1
ATOM 1675 N N . LEU B 1 39 ? -12.148 10.023 8.062 1 98.56 39 LEU B N 1
ATOM 1676 C CA . LEU B 1 39 ? -11.711 11.008 7.086 1 98.56 39 LEU B CA 1
ATOM 1677 C C . LEU B 1 39 ? -10.188 11.133 7.086 1 98.56 39 LEU B C 1
ATOM 1679 O O . LEU B 1 39 ? -9.586 11.391 8.125 1 98.56 39 LEU B O 1
ATOM 1683 N N . VAL B 1 40 ? -9.609 10.914 5.969 1 98.62 40 VAL B N 1
ATOM 1684 C CA . VAL B 1 40 ? -8.148 10.938 5.895 1 98.62 40 VAL B CA 1
ATOM 1685 C C . VAL B 1 40 ? -7.691 12.117 5.043 1 98.62 40 VAL B C 1
ATOM 1687 O O . VAL B 1 40 ? -8.148 12.289 3.908 1 98.62 40 VAL B O 1
ATOM 1690 N N . GLY B 1 41 ? -6.871 12.938 5.57 1 98.25 41 GLY B N 1
ATOM 1691 C CA . GLY B 1 41 ? -6.25 14.023 4.824 1 98.25 41 GLY B CA 1
ATOM 1692 C C . GLY B 1 41 ? -4.898 13.648 4.242 1 98.25 41 GLY B C 1
ATOM 1693 O O . GLY B 1 41 ? -4 13.219 4.969 1 98.25 41 GLY B O 1
ATOM 1694 N N . ILE B 1 42 ? -4.711 13.836 2.996 1 98.19 42 ILE B N 1
ATOM 1695 C CA . ILE B 1 42 ? -3.449 13.555 2.316 1 98.19 42 ILE B CA 1
ATOM 1696 C C . ILE B 1 42 ? -2.773 14.859 1.914 1 98.19 42 ILE B C 1
ATOM 1698 O O . ILE B 1 42 ? -3.334 15.648 1.146 1 98.19 42 ILE B O 1
ATOM 1702 N N . HIS B 1 43 ? -1.604 15.07 2.395 1 97.31 43 HIS B N 1
ATOM 1703 C CA . HIS B 1 43 ? -0.896 16.328 2.146 1 97.31 43 HIS B CA 1
ATOM 1704 C C . HIS B 1 43 ? -0.404 16.406 0.705 1 97.31 43 HIS B C 1
ATOM 1706 O O . HIS B 1 43 ? -0.16 15.375 0.071 1 97.31 43 HIS B O 1
ATOM 1712 N N . THR B 1 44 ? -0.206 17.594 0.205 1 97.88 44 THR B N 1
ATOM 1713 C CA . THR B 1 44 ? 0.288 17.797 -1.152 1 97.88 44 THR B CA 1
ATOM 1714 C C . THR B 1 44 ? 1.764 17.422 -1.253 1 97.88 44 THR B C 1
ATOM 1716 O O . THR B 1 44 ? 2.459 17.344 -0.238 1 97.88 44 THR B O 1
ATOM 1719 N N . ASP B 1 45 ? 2.248 17.281 -2.492 1 97.25 45 ASP B N 1
ATOM 1720 C CA . ASP B 1 45 ? 3.666 17.016 -2.715 1 97.25 45 ASP B CA 1
ATOM 1721 C C . ASP B 1 45 ? 4.527 18.156 -2.178 1 97.25 45 ASP B C 1
ATOM 1723 O O . ASP B 1 45 ? 5.574 17.922 -1.573 1 97.25 45 ASP B O 1
ATOM 1727 N N . GLN B 1 46 ? 4.062 19.344 -2.41 1 96.12 46 GLN B N 1
ATOM 1728 C CA . GLN B 1 46 ? 4.797 20.516 -1.967 1 96.12 46 GLN B CA 1
ATOM 1729 C C . GLN B 1 46 ? 4.934 20.547 -0.447 1 96.12 46 GLN B C 1
ATOM 1731 O O . GLN B 1 46 ? 6.008 20.828 0.081 1 96.12 46 GLN B O 1
ATOM 1736 N N . THR B 1 47 ? 3.871 20.234 0.251 1 94.38 47 THR B N 1
ATOM 1737 C CA . THR B 1 47 ? 3.887 20.203 1.71 1 94.38 47 THR B CA 1
ATOM 1738 C C . THR B 1 47 ? 4.875 19.156 2.223 1 94.38 47 THR B C 1
ATOM 1740 O O . THR B 1 47 ? 5.652 19.438 3.137 1 94.38 47 THR B O 1
ATOM 1743 N N . ILE B 1 48 ? 4.922 17.984 1.621 1 93.56 48 ILE B N 1
ATOM 1744 C CA . ILE B 1 48 ? 5.793 16.906 2.053 1 93.56 48 ILE B CA 1
ATOM 1745 C C . ILE B 1 48 ? 7.25 17.281 1.791 1 93.56 48 ILE B C 1
ATOM 1747 O O . ILE B 1 48 ? 8.109 17.094 2.656 1 93.56 48 ILE B O 1
ATOM 1751 N N . SER B 1 49 ? 7.516 17.828 0.631 1 91.75 49 SER B N 1
ATOM 1752 C CA . SER B 1 49 ? 8.875 18.234 0.3 1 91.75 49 SER B CA 1
ATOM 1753 C C . SER B 1 49 ? 9.391 19.297 1.266 1 91.75 49 SER B C 1
ATOM 1755 O O . SER B 1 49 ? 10.562 19.281 1.648 1 91.75 49 SER B O 1
ATOM 1757 N N . SER B 1 50 ? 8.539 20.188 1.667 1 91.12 50 SER B N 1
ATOM 1758 C CA . SER B 1 50 ? 8.914 21.281 2.555 1 91.12 50 SER B CA 1
ATOM 1759 C C . SER B 1 50 ? 9.148 20.781 3.977 1 91.12 50 SER B C 1
ATOM 1761 O O . SER B 1 50 ? 9.984 21.328 4.699 1 91.12 50 SER B O 1
ATOM 1763 N N . THR B 1 51 ? 8.469 19.719 4.34 1 85.94 51 THR B N 1
ATOM 1764 C CA . THR B 1 51 ? 8.516 19.297 5.738 1 85.94 51 THR B CA 1
ATOM 1765 C C . THR B 1 51 ? 9.445 18.094 5.914 1 85.94 51 THR B C 1
ATOM 1767 O O . THR B 1 51 ? 9.992 17.891 7 1 85.94 51 THR B O 1
ATOM 1770 N N . ARG B 1 52 ? 9.664 17.328 4.797 1 85.81 52 ARG B N 1
ATOM 1771 C CA . ARG B 1 52 ? 10.438 16.094 4.938 1 85.81 52 ARG B CA 1
ATOM 1772 C C . ARG B 1 52 ? 11.68 16.125 4.055 1 85.81 52 ARG B C 1
ATOM 1774 O O . ARG B 1 52 ? 12.516 15.227 4.125 1 85.81 52 ARG B O 1
ATOM 1781 N N . GLY B 1 53 ? 11.703 17.188 3.271 1 86.38 53 GLY B N 1
ATOM 1782 C CA . GLY B 1 53 ? 12.867 17.328 2.416 1 86.38 53 GLY B CA 1
ATOM 1783 C C . GLY B 1 53 ? 12.555 17.141 0.944 1 86.38 53 GLY B C 1
ATOM 1784 O O . GLY B 1 53 ? 11.539 16.531 0.59 1 86.38 53 GLY B O 1
ATOM 1785 N N . PRO B 1 54 ? 13.406 17.641 0.215 1 87 54 PRO B N 1
ATOM 1786 C CA . PRO B 1 54 ? 13.164 17.672 -1.229 1 87 54 PRO B CA 1
ATOM 1787 C C . PRO B 1 54 ? 13.172 16.281 -1.867 1 87 54 PRO B C 1
ATOM 1789 O O . PRO B 1 54 ? 12.703 16.125 -2.998 1 87 54 PRO B O 1
ATOM 1792 N N . HIS B 1 55 ? 13.711 15.297 -1.249 1 88.81 55 HIS B N 1
ATOM 1793 C CA . HIS B 1 55 ? 13.75 13.938 -1.791 1 88.81 55 HIS B CA 1
ATOM 1794 C C . HIS B 1 55 ? 12.43 13.219 -1.561 1 88.81 55 HIS B C 1
ATOM 1796 O O . HIS B 1 55 ? 12.258 12.07 -1.983 1 88.81 55 HIS B O 1
ATOM 1802 N N . ARG B 1 56 ? 11.594 13.914 -0.965 1 91 56 ARG B N 1
ATOM 1803 C CA . ARG B 1 56 ? 10.266 13.383 -0.699 1 91 56 ARG B CA 1
ATOM 1804 C C . ARG B 1 56 ? 9.188 14.258 -1.332 1 91 56 ARG B C 1
ATOM 1806 O O . ARG B 1 56 ? 9.398 15.453 -1.557 1 91 56 ARG B O 1
ATOM 1813 N N . PRO B 1 57 ? 8.055 13.594 -1.535 1 94.81 57 PRO B N 1
ATOM 1814 C CA . PRO B 1 57 ? 7.664 12.188 -1.396 1 94.81 57 PRO B CA 1
ATOM 1815 C C . PRO B 1 57 ? 8.18 11.312 -2.539 1 94.81 57 PRO B C 1
ATOM 1817 O O . PRO B 1 57 ? 8.57 11.836 -3.588 1 94.81 57 PRO B O 1
ATOM 1820 N N . ILE B 1 58 ? 8.117 10.055 -2.359 1 94.25 58 ILE B N 1
ATOM 1821 C CA . ILE B 1 58 ? 8.484 9.078 -3.379 1 94.25 58 ILE B CA 1
ATOM 1822 C C . ILE B 1 58 ? 7.328 8.898 -4.363 1 94.25 58 ILE B C 1
ATOM 1824 O O . ILE B 1 58 ? 7.547 8.805 -5.574 1 94.25 58 ILE B O 1
ATOM 1828 N N . MET B 1 59 ? 6.121 8.82 -3.854 1 95.81 59 MET B N 1
ATOM 1829 C CA . MET B 1 59 ? 4.914 8.68 -4.664 1 95.81 59 MET B CA 1
ATOM 1830 C C . MET B 1 59 ? 4.223 10.023 -4.848 1 95.81 59 MET B C 1
ATOM 1832 O O . MET B 1 59 ? 4.164 10.828 -3.914 1 95.81 59 MET B O 1
ATOM 1836 N N . ASN B 1 60 ? 3.648 10.25 -6 1 96.12 60 ASN B N 1
ATOM 1837 C CA . ASN B 1 60 ? 2.945 11.516 -6.18 1 96.12 60 ASN B CA 1
ATOM 1838 C C . ASN B 1 60 ? 1.568 11.492 -5.523 1 96.12 60 ASN B C 1
ATOM 1840 O O . ASN B 1 60 ? 1.104 10.438 -5.086 1 96.12 60 ASN B O 1
ATOM 1844 N N . LEU B 1 61 ? 0.96 12.656 -5.477 1 97.69 61 LEU B N 1
ATOM 1845 C CA . LEU B 1 61 ? -0.299 12.828 -4.758 1 97.69 61 LEU B CA 1
ATOM 1846 C C . LEU B 1 61 ? -1.36 11.867 -5.285 1 97.69 61 LEU B C 1
ATOM 1848 O O . LEU B 1 61 ? -2.092 11.258 -4.504 1 97.69 61 LEU B O 1
ATOM 1852 N N . HIS B 1 62 ? -1.436 11.727 -6.535 1 96.62 62 HIS B N 1
ATOM 1853 C CA . HIS B 1 62 ? -2.424 10.844 -7.145 1 96.62 62 HIS B CA 1
ATOM 1854 C C . HIS B 1 62 ? -2.223 9.406 -6.699 1 96.62 62 HIS B C 1
ATOM 1856 O O . HIS B 1 62 ? -3.172 8.742 -6.273 1 96.62 62 HIS B O 1
ATOM 1862 N N . GLU B 1 63 ? -1.019 8.914 -6.812 1 96.25 63 GLU B N 1
ATOM 1863 C CA . GLU B 1 63 ? -0.68 7.555 -6.41 1 96.25 63 GLU B CA 1
ATOM 1864 C C . GLU B 1 63 ? -0.972 7.324 -4.93 1 96.25 63 GLU B C 1
ATOM 1866 O O . GLU B 1 63 ? -1.515 6.285 -4.551 1 96.25 63 GLU B O 1
ATOM 1871 N N . ARG B 1 64 ? -0.627 8.281 -4.137 1 97.56 64 ARG B N 1
ATOM 1872 C CA . ARG B 1 64 ? -0.883 8.18 -2.701 1 97.56 64 ARG B CA 1
ATOM 1873 C C . ARG B 1 64 ? -2.379 8.164 -2.412 1 97.56 64 ARG B C 1
ATOM 1875 O O . ARG B 1 64 ? -2.846 7.375 -1.584 1 97.56 64 ARG B O 1
ATOM 1882 N N . SER B 1 65 ? -3.131 8.945 -3.113 1 98 65 SER B N 1
ATOM 1883 C CA . SER B 1 65 ? -4.574 9.008 -2.914 1 98 65 SER B CA 1
ATOM 1884 C C . SER B 1 65 ? -5.242 7.691 -3.293 1 98 65 SER B C 1
ATOM 1886 O O . SER B 1 65 ? -6.137 7.215 -2.588 1 98 65 SER B O 1
ATOM 1888 N N . LEU B 1 66 ? -4.805 7.117 -4.398 1 96.94 66 LEU B N 1
ATOM 1889 C CA . LEU B 1 66 ? -5.363 5.844 -4.84 1 96.94 66 LEU B CA 1
ATOM 1890 C C . LEU B 1 66 ? -5.129 4.758 -3.795 1 96.94 66 LEU B C 1
ATOM 1892 O O . LEU B 1 66 ? -6.035 3.982 -3.482 1 96.94 66 LEU B O 1
ATOM 1896 N N . SER B 1 67 ? -3.949 4.703 -3.236 1 97.56 67 SER B N 1
ATOM 1897 C CA . SER B 1 67 ? -3.596 3.688 -2.25 1 97.56 67 SER B CA 1
ATOM 1898 C C . SER B 1 67 ? -4.41 3.852 -0.971 1 97.56 67 SER B C 1
ATOM 1900 O O . SER B 1 67 ? -4.926 2.871 -0.427 1 97.56 67 SER B O 1
ATOM 1902 N N . VAL B 1 68 ? -4.551 5.094 -0.507 1 98.44 68 VAL B N 1
ATOM 1903 C CA . VAL B 1 68 ? -5.285 5.363 0.726 1 98.44 68 VAL B CA 1
ATOM 1904 C C . VAL B 1 68 ? -6.766 5.062 0.521 1 98.44 68 VAL B C 1
ATOM 1906 O O . VAL B 1 68 ? -7.398 4.418 1.365 1 98.44 68 VAL B O 1
ATOM 1909 N N . LEU B 1 69 ? -7.324 5.5 -0.616 1 97.75 69 LEU B N 1
ATOM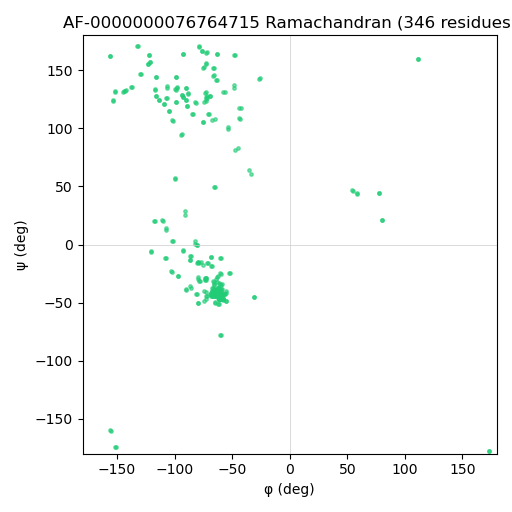 1910 C CA . LEU B 1 69 ? -8.742 5.297 -0.918 1 97.75 69 LEU B CA 1
ATOM 1911 C C . LEU B 1 69 ? -9.07 3.812 -1.021 1 97.75 69 LEU B C 1
ATOM 1913 O O . LEU B 1 69 ? -10.195 3.4 -0.739 1 97.75 69 LEU B O 1
ATOM 1917 N N . ALA B 1 70 ? -8.086 3.062 -1.383 1 98.06 70 ALA B N 1
ATOM 1918 C CA . ALA B 1 70 ? -8.32 1.632 -1.572 1 98.06 70 ALA B CA 1
ATOM 1919 C C . ALA B 1 70 ? -8.336 0.898 -0.234 1 98.06 70 ALA B C 1
ATOM 1921 O O . ALA B 1 70 ? -8.75 -0.263 -0.162 1 98.06 70 ALA B O 1
ATOM 1922 N N . CYS B 1 71 ? -7.879 1.503 0.781 1 98.5 71 CYS B N 1
ATOM 1923 C CA . CYS B 1 71 ? -7.902 0.894 2.105 1 98.5 71 CYS B CA 1
ATOM 1924 C C . CYS B 1 71 ? -9.328 0.792 2.637 1 98.5 71 CYS B C 1
ATOM 1926 O O . CYS B 1 71 ? -10.023 1.802 2.758 1 98.5 71 CYS B O 1
ATOM 1928 N N . ARG B 1 72 ? -9.797 -0.318 3.076 1 98.31 72 ARG B N 1
ATOM 1929 C CA . ARG B 1 72 ? -11.203 -0.583 3.381 1 98.31 72 ARG B CA 1
ATOM 1930 C C . ARG B 1 72 ? -11.633 0.157 4.641 1 98.31 72 ARG B C 1
ATOM 1932 O O . ARG B 1 72 ? -12.828 0.344 4.875 1 98.31 72 ARG B O 1
ATOM 1939 N N . TYR B 1 73 ? -10.68 0.62 5.426 1 98.31 73 TYR B N 1
ATOM 1940 C CA . TYR B 1 73 ? -11 1.305 6.676 1 98.31 73 TYR B CA 1
ATOM 1941 C C . TYR B 1 73 ? -11.242 2.791 6.438 1 98.31 73 TYR B C 1
ATOM 1943 O O . TYR B 1 73 ? -11.727 3.496 7.32 1 98.31 73 TYR B O 1
ATOM 1951 N N . VAL B 1 74 ? -10.883 3.297 5.285 1 98.75 74 VAL B N 1
ATOM 1952 C CA . VAL B 1 74 ? -11.008 4.711 4.945 1 98.75 74 VAL B CA 1
ATOM 1953 C C . VAL B 1 74 ? -12.375 4.973 4.312 1 98.75 74 VAL B C 1
ATOM 1955 O O . VAL B 1 74 ? -12.727 4.355 3.305 1 98.75 74 VAL B O 1
ATOM 1958 N N . ASP B 1 75 ? -13.102 5.887 4.879 1 98.25 75 ASP B N 1
ATOM 1959 C CA . ASP B 1 75 ? -14.43 6.191 4.34 1 98.25 75 ASP B CA 1
ATOM 1960 C C . ASP B 1 75 ? -14.352 7.289 3.281 1 98.25 75 ASP B C 1
ATOM 1962 O O . ASP B 1 75 ? -15.062 7.246 2.279 1 98.25 75 ASP B O 1
ATOM 1966 N N . GLU B 1 76 ? -13.5 8.281 3.518 1 97.69 76 GLU B N 1
ATOM 1967 C CA . GLU B 1 76 ? -13.32 9.383 2.574 1 97.69 76 GLU B CA 1
ATOM 1968 C C . GLU B 1 76 ? -11.945 10.031 2.744 1 97.69 76 GLU B C 1
ATOM 1970 O O . GLU B 1 76 ? -11.297 9.859 3.775 1 97.69 76 GLU B O 1
ATOM 1975 N N . VAL B 1 77 ? -11.547 10.789 1.688 1 98.25 77 VAL B N 1
ATOM 1976 C CA . VAL B 1 77 ? -10.234 11.43 1.733 1 98.25 77 VAL B CA 1
ATOM 1977 C C . VAL B 1 77 ? -10.375 12.914 1.386 1 98.25 77 VAL B C 1
ATOM 1979 O O . VAL B 1 77 ? -11.266 13.297 0.629 1 98.25 77 VA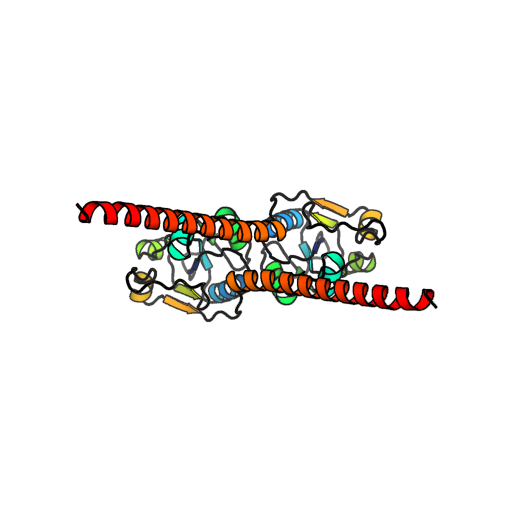L B O 1
ATOM 1982 N N . ILE B 1 78 ? -9.555 13.703 1.991 1 97.88 78 ILE B N 1
ATOM 1983 C CA . ILE B 1 78 ? -9.289 15.062 1.541 1 97.88 78 ILE B CA 1
ATOM 1984 C C . ILE B 1 78 ? -7.957 15.109 0.795 1 97.88 78 ILE B C 1
ATOM 1986 O O . ILE B 1 78 ? -6.891 15 1.406 1 97.88 78 ILE B O 1
ATOM 1990 N N . ILE B 1 79 ? -8.031 15.242 -0.508 1 97.88 79 ILE B N 1
ATOM 1991 C CA . ILE B 1 79 ? -6.84 15.281 -1.343 1 97.88 79 ILE B CA 1
ATOM 1992 C C . ILE B 1 79 ? -6.242 16.688 -1.316 1 97.88 79 ILE B C 1
ATOM 1994 O O . ILE B 1 79 ? -6.93 17.672 -1.626 1 97.88 79 ILE B O 1
ATOM 1998 N N . GLY B 1 80 ? -5.066 16.75 -0.924 1 97.44 80 GLY B N 1
ATOM 1999 C CA . GLY B 1 80 ? -4.445 18.062 -0.738 1 97.44 80 GLY B CA 1
ATOM 2000 C C . GLY B 1 80 ? -4.871 18.75 0.544 1 97.44 80 GLY B C 1
ATOM 2001 O O . GLY B 1 80 ? -5.266 19.906 0.526 1 97.44 80 GLY B O 1
ATOM 2002 N N . ALA B 1 81 ? -4.906 18.016 1.617 1 97.56 81 ALA B N 1
ATOM 2003 C CA . ALA B 1 81 ? -5.324 18.547 2.916 1 97.56 81 ALA B CA 1
ATOM 2004 C C . ALA B 1 81 ? -4.332 19.578 3.43 1 97.56 81 ALA B C 1
ATOM 2006 O O . ALA B 1 81 ? -3.125 19.469 3.211 1 97.56 81 ALA B O 1
ATOM 2007 N N . PRO B 1 82 ? -4.828 20.562 4.09 1 95.56 82 PRO B N 1
ATOM 2008 C CA . PRO B 1 82 ? -3.934 21.562 4.66 1 95.56 82 PRO B CA 1
ATOM 2009 C C . PRO B 1 82 ? -3.033 21 5.758 1 95.56 82 PRO B C 1
ATOM 2011 O O . PRO B 1 82 ? -3.414 20.062 6.445 1 95.56 82 PRO B O 1
ATOM 2014 N N . TRP B 1 83 ? -1.91 21.625 5.875 1 94.25 83 TRP B N 1
ATOM 2015 C CA . TRP B 1 83 ? -0.959 21.234 6.914 1 94.25 83 TRP B CA 1
ATOM 2016 C C . TRP B 1 83 ? -1.521 21.531 8.305 1 94.25 83 TRP B C 1
ATOM 2018 O O . TRP B 1 83 ? -1.412 20.703 9.211 1 94.25 83 TRP B O 1
ATOM 2028 N N . HIS B 1 84 ? -2.121 22.719 8.438 1 94.62 84 HIS B N 1
ATOM 2029 C CA . HIS B 1 84 ? -2.732 23.125 9.695 1 94.62 84 HIS B CA 1
ATOM 2030 C C . HIS B 1 84 ? -4.219 22.781 9.727 1 94.62 84 HIS B C 1
ATOM 2032 O O . HIS B 1 84 ? -4.953 23.094 8.789 1 94.62 84 HIS B O 1
ATOM 2038 N N . ILE B 1 85 ? -4.543 22.141 10.758 1 96.75 85 ILE B N 1
ATOM 2039 C CA . ILE B 1 85 ? -5.957 21.844 10.953 1 96.75 85 ILE B CA 1
ATOM 2040 C C . ILE B 1 85 ? -6.641 23.031 11.625 1 96.75 85 ILE B C 1
ATOM 2042 O O . ILE B 1 85 ? -6.398 23.312 12.797 1 96.75 85 ILE B O 1
ATOM 2046 N N . SER B 1 86 ? -7.52 23.688 10.906 1 97.31 86 SER B N 1
ATOM 2047 C CA . SER B 1 86 ? -8.18 24.875 11.414 1 97.31 86 SER B CA 1
ATOM 2048 C C . SER B 1 86 ? -9.508 24.531 12.094 1 97.31 86 SER B C 1
ATOM 2050 O O . SER B 1 86 ? -10.07 23.453 11.844 1 97.31 86 SER B O 1
ATOM 2052 N N . LYS B 1 87 ? -10.023 25.453 12.859 1 97.44 87 LYS B N 1
ATOM 2053 C CA . LYS B 1 87 ? -11.352 25.312 13.445 1 97.44 87 LYS B CA 1
ATOM 2054 C C . LYS B 1 87 ? -12.422 25.219 12.359 1 97.44 87 LYS B C 1
ATOM 2056 O O . LYS B 1 87 ? -13.398 24.469 12.508 1 97.44 87 LYS B O 1
ATOM 2061 N N . ASP B 1 88 ? -12.211 25.969 11.32 1 97.38 88 ASP B N 1
ATOM 2062 C CA . ASP B 1 88 ? -13.148 25.953 10.203 1 97.38 88 ASP B CA 1
ATOM 2063 C C . ASP B 1 88 ? -13.242 24.547 9.586 1 97.38 88 ASP B C 1
ATOM 2065 O O . ASP B 1 88 ? -14.336 24.078 9.289 1 97.38 88 ASP B O 1
ATOM 2069 N N . MET B 1 89 ? -12.109 23.938 9.398 1 96.94 89 MET B N 1
ATOM 2070 C CA . MET B 1 89 ? -12.086 22.578 8.844 1 96.94 89 MET B CA 1
ATOM 2071 C C . MET B 1 89 ? -12.805 21.594 9.766 1 96.94 89 MET B C 1
ATOM 2073 O O . MET B 1 89 ? -13.609 20.781 9.312 1 96.94 89 MET B O 1
ATOM 2077 N N . ILE B 1 90 ? -12.555 21.703 11.039 1 97.75 90 ILE B N 1
ATOM 2078 C CA . ILE B 1 90 ? -13.141 20.812 12.031 1 97.75 90 ILE B CA 1
ATOM 2079 C C . ILE B 1 90 ? -14.664 20.953 12.023 1 97.75 90 ILE B C 1
ATOM 2081 O O . ILE B 1 90 ? -15.383 19.953 12.039 1 97.75 90 ILE B O 1
ATOM 2085 N N . THR B 1 91 ? -15.125 22.188 11.922 1 96.12 91 THR B N 1
ATOM 2086 C CA . THR B 1 91 ? -16.562 22.469 11.938 1 96.12 91 THR B CA 1
ATOM 2087 C C . THR B 1 91 ? -17.219 22.016 10.633 1 96.12 91 THR B C 1
ATOM 2089 O O . THR B 1 91 ? -18.281 21.406 10.648 1 96.12 91 THR B O 1
ATOM 2092 N N . THR B 1 92 ? -16.562 22.328 9.484 1 95.44 92 THR B N 1
ATOM 2093 C CA . THR B 1 92 ? -17.109 22.016 8.164 1 95.44 92 THR B CA 1
ATOM 2094 C C . THR B 1 92 ? -17.312 20.516 7.992 1 95.44 92 THR B C 1
ATOM 2096 O O . THR B 1 92 ? -18.328 20.078 7.453 1 95.44 92 THR B O 1
ATOM 2099 N N . PHE B 1 93 ? -16.406 19.734 8.5 1 96.06 93 PHE B N 1
ATOM 2100 C CA . PHE B 1 93 ? -16.469 18.297 8.289 1 96.06 93 PHE B CA 1
ATOM 2101 C C . PHE B 1 93 ? -17 17.578 9.531 1 96.06 93 PHE B C 1
ATOM 2103 O O . PHE B 1 93 ? -17 16.359 9.602 1 96.06 93 PHE B O 1
ATOM 2110 N N . ASN B 1 94 ? -17.375 18.406 10.562 1 96.69 94 ASN B N 1
ATOM 2111 C CA . ASN B 1 94 ? -17.922 17.875 11.805 1 96.69 94 ASN B CA 1
ATOM 2112 C C . ASN B 1 94 ? -17 16.828 12.422 1 96.69 94 ASN B C 1
ATOM 2114 O O . ASN B 1 94 ? -17.438 15.719 12.75 1 96.69 94 ASN B O 1
ATOM 2118 N N . ILE B 1 95 ? -15.742 17.125 12.5 1 98.06 95 ILE B N 1
ATOM 2119 C CA . ILE B 1 95 ? -14.727 16.219 13.023 1 98.06 95 ILE B CA 1
ATOM 2120 C C . ILE B 1 95 ? -14.875 16.109 14.539 1 98.06 95 ILE B C 1
ATOM 2122 O O . ILE B 1 95 ? -14.852 17.125 15.25 1 98.06 95 ILE B O 1
ATOM 2126 N N . SER B 1 96 ? -14.969 14.938 15.031 1 98.25 96 SER B N 1
ATOM 2127 C CA . SER B 1 96 ? -15.156 14.688 16.453 1 98.25 96 SER B CA 1
ATOM 2128 C C . SER B 1 96 ? -13.828 14.391 17.141 1 98.25 96 SER B C 1
ATOM 2130 O O . SER B 1 96 ? -13.695 14.586 18.359 1 98.25 96 SER B O 1
ATOM 2132 N N . LEU B 1 97 ? -12.914 13.883 16.391 1 98.62 97 LEU B N 1
ATOM 2133 C CA . LEU B 1 97 ? -11.625 13.461 16.938 1 98.62 97 LEU B CA 1
ATOM 2134 C C . LEU B 1 97 ? -10.531 13.562 15.875 1 98.62 97 LEU B C 1
ATOM 2136 O O . LEU B 1 97 ? -10.734 13.172 14.727 1 98.62 97 LEU B O 1
ATOM 2140 N N . VAL B 1 98 ? -9.422 14.164 16.25 1 98.25 98 VAL B N 1
ATOM 2141 C CA . VAL B 1 98 ? -8.219 14.211 15.422 1 98.25 98 VAL B CA 1
ATOM 2142 C C . VAL B 1 98 ? -7.152 13.289 16.016 1 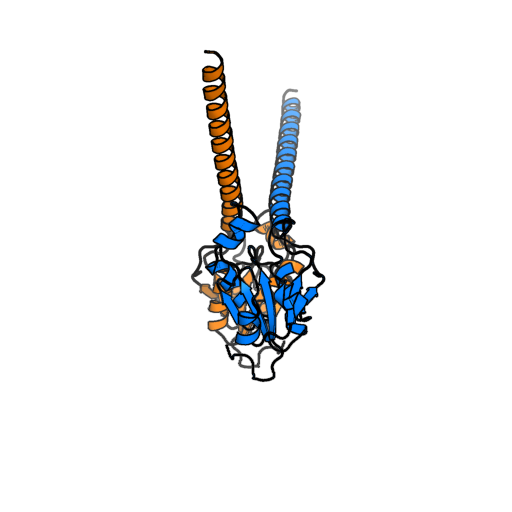98.25 98 VAL B C 1
ATOM 2144 O O . VAL B 1 98 ? -6.801 13.414 17.188 1 98.25 98 VAL B O 1
ATOM 2147 N N . VAL B 1 99 ? -6.668 12.398 15.188 1 97.31 99 VAL B N 1
ATOM 2148 C CA . VAL B 1 99 ? -5.699 11.445 15.719 1 97.31 99 VAL B CA 1
ATOM 2149 C C . VAL B 1 99 ? -4.406 11.523 14.914 1 97.31 99 VAL B C 1
ATOM 2151 O O . VAL B 1 99 ? -4.406 11.969 13.766 1 97.31 99 VAL B O 1
ATOM 2154 N N . HIS B 1 100 ? -3.377 11.164 15.469 1 92.56 100 HIS B N 1
ATOM 2155 C CA . HIS B 1 100 ? -2.051 11.141 14.859 1 92.56 100 HIS B CA 1
ATOM 2156 C C . HIS B 1 100 ? -1.24 9.953 15.367 1 92.56 100 HIS B C 1
ATOM 2158 O O . HIS B 1 100 ? -1.238 9.656 16.562 1 92.56 100 HIS B O 1
ATOM 2164 N N . GLY B 1 101 ? -0.642 9.227 14.461 1 87.06 101 GLY B N 1
ATOM 2165 C CA . GLY B 1 101 ? 0.193 8.102 14.852 1 87.06 101 GLY B CA 1
ATOM 2166 C C . GLY B 1 101 ? 1.535 8.523 15.422 1 87.06 101 GLY B C 1
ATOM 2167 O O . GLY B 1 101 ? 2.078 9.562 15.031 1 87.06 101 GLY B O 1
ATOM 2168 N N . THR B 1 102 ? 2.129 7.742 16.266 1 74.62 102 THR B N 1
ATOM 2169 C CA . THR B 1 102 ? 3.385 8.055 16.938 1 74.62 102 THR B CA 1
ATOM 2170 C C . THR B 1 102 ? 4.57 7.812 16.016 1 74.62 102 THR B C 1
ATOM 2172 O O . THR B 1 102 ? 5.66 8.336 16.25 1 74.62 102 THR B O 1
ATOM 2175 N N . ILE B 1 103 ? 4.539 6.848 15.078 1 62.94 103 ILE B N 1
ATOM 2176 C CA . ILE B 1 103 ? 5.641 6.523 14.18 1 62.94 103 ILE B CA 1
ATOM 2177 C C . ILE B 1 103 ? 5.512 7.336 12.891 1 62.94 103 ILE B C 1
ATOM 2179 O O . ILE B 1 103 ? 6.258 7.117 11.938 1 62.94 103 ILE B O 1
ATOM 2183 N N . ALA B 1 104 ? 4.863 8.422 13.016 1 58.78 104 ALA B N 1
ATOM 2184 C CA . ALA B 1 104 ? 4.785 9.266 11.82 1 58.78 104 ALA B CA 1
ATOM 2185 C C . ALA B 1 104 ? 6.164 9.781 11.414 1 58.78 104 ALA B C 1
ATOM 2187 O O . ALA B 1 104 ? 6.984 10.102 12.273 1 58.78 104 ALA B O 1
ATOM 2188 N N . GLU B 1 105 ? 6.664 9.211 10.281 1 54.34 105 GLU B N 1
ATOM 2189 C CA . GLU B 1 105 ? 7.98 9.719 9.898 1 54.34 105 GLU B CA 1
ATOM 2190 C C . GLU B 1 105 ? 8.188 11.141 10.398 1 54.34 105 GLU B C 1
ATOM 2192 O O . GLU B 1 105 ? 7.223 11.883 10.594 1 54.34 105 GLU B O 1
ATOM 2197 N N . ASN B 1 106 ? 9.484 11.453 10.852 1 48.69 106 ASN B N 1
ATOM 2198 C CA . ASN B 1 106 ? 9.992 12.594 11.609 1 48.69 106 ASN B CA 1
ATOM 2199 C C . ASN B 1 106 ? 9.273 13.883 11.227 1 48.69 106 ASN B C 1
ATOM 2201 O O . ASN B 1 106 ? 9.398 14.367 10.102 1 48.69 106 ASN B O 1
ATOM 2205 N N . MET B 1 107 ? 8.07 14 11.453 1 49.81 107 MET B N 1
ATOM 2206 C CA . MET B 1 107 ? 7.719 15.414 11.398 1 49.81 107 MET B CA 1
ATOM 2207 C C . MET B 1 107 ? 8.391 16.188 12.523 1 49.81 107 MET B C 1
ATOM 2209 O O . MET B 1 107 ? 7.914 16.172 13.664 1 49.81 107 MET B O 1
ATOM 2213 N N . ASP B 1 108 ? 9.75 15.992 12.703 1 45.5 108 ASP B N 1
ATOM 2214 C CA . ASP B 1 108 ? 10.273 16.906 13.711 1 45.5 108 ASP B CA 1
ATOM 2215 C C . ASP B 1 108 ? 9.789 18.328 13.461 1 45.5 108 ASP B C 1
ATOM 2217 O O . ASP B 1 108 ? 10.086 18.922 12.422 1 45.5 108 ASP B O 1
ATOM 2221 N N . TYR B 1 109 ? 8.57 18.5 13.922 1 45.09 109 TYR B N 1
ATOM 2222 C CA . TYR B 1 109 ? 8.266 19.922 13.883 1 45.09 109 TYR B CA 1
ATOM 2223 C C . TYR B 1 109 ? 9.336 20.734 14.602 1 45.09 109 TYR B C 1
ATOM 2225 O O . TYR B 1 109 ? 9.828 20.312 15.656 1 45.09 109 TYR B O 1
ATOM 2233 N N . THR B 1 110 ? 10.094 21.25 13.867 1 43.28 110 THR B N 1
ATOM 2234 C CA . THR B 1 110 ? 11.016 22.172 14.523 1 43.28 110 THR B CA 1
ATOM 2235 C C . THR B 1 110 ? 10.266 23.125 15.438 1 43.28 110 THR B C 1
ATOM 2237 O O . THR B 1 110 ? 9.086 23.422 15.211 1 43.28 110 THR B O 1
ATOM 2240 N N . GLU B 1 111 ? 10.773 23.344 16.562 1 44.94 111 GLU B N 1
ATOM 2241 C CA . GLU B 1 111 ? 10.352 24.266 17.609 1 44.94 111 GLU B CA 1
ATOM 2242 C C . GLU B 1 111 ? 9.672 25.5 17.016 1 44.94 111 GLU B C 1
ATOM 2244 O O . GLU B 1 111 ? 8.812 26.109 17.656 1 44.94 111 GLU B O 1
ATOM 2249 N N . ASP B 1 112 ? 10.312 26.047 15.961 1 47.88 112 ASP B N 1
ATOM 2250 C CA . ASP B 1 112 ? 9.859 27.359 15.539 1 47.88 112 ASP B CA 1
ATOM 2251 C C . ASP B 1 112 ? 8.516 27.281 14.82 1 47.88 112 ASP B C 1
ATOM 2253 O O . ASP B 1 112 ? 7.812 28.297 14.688 1 47.88 112 ASP B O 1
ATOM 2257 N N . ASP B 1 113 ? 8.148 26.109 14.086 1 56.53 113 ASP B N 1
ATOM 2258 C CA . ASP B 1 113 ? 6.953 26.094 13.242 1 56.53 113 ASP B CA 1
ATOM 2259 C C . ASP B 1 113 ? 5.723 25.672 14.047 1 56.53 113 ASP B C 1
ATOM 2261 O O . ASP B 1 113 ? 5.828 24.906 15 1 56.53 113 ASP B O 1
ATOM 2265 N N . SER B 1 114 ? 4.582 26.516 13.914 1 73.62 114 SER B N 1
ATOM 2266 C CA . SER B 1 114 ? 3.262 26.406 14.523 1 73.62 114 SER B CA 1
ATOM 2267 C C . SER B 1 114 ? 2.748 24.969 14.461 1 73.62 114 SER B C 1
ATOM 2269 O O . SER B 1 114 ? 2.939 24.281 13.461 1 73.62 114 SER B O 1
ATOM 2271 N N . ASN B 1 115 ? 2.529 24.375 15.656 1 87.88 115 ASN B N 1
ATOM 2272 C CA . ASN B 1 115 ? 1.894 23.062 15.828 1 87.88 115 ASN B CA 1
ATOM 2273 C C . ASN B 1 115 ? 0.665 22.922 14.93 1 87.88 115 ASN B C 1
ATOM 2275 O O . ASN B 1 115 ? -0.317 23.641 15.094 1 87.88 115 ASN B O 1
ATOM 2279 N N . PRO B 1 116 ? 0.782 22.094 13.914 1 92.25 116 PRO B N 1
ATOM 2280 C CA . PRO B 1 116 ? -0.341 21.953 12.984 1 92.25 116 PRO B CA 1
ATOM 2281 C C . PRO B 1 116 ? -1.612 21.453 13.672 1 92.25 116 PRO B C 1
ATOM 2283 O O . PRO B 1 116 ? -2.705 21.562 13.109 1 92.25 116 PRO B O 1
ATOM 2286 N N . TYR B 1 117 ? -1.509 21 14.898 1 94.88 117 TYR B N 1
ATOM 2287 C CA . TYR B 1 117 ? -2.648 20.438 15.625 1 94.88 117 TYR B CA 1
ATOM 2288 C C . TYR B 1 117 ? -3.076 21.359 16.766 1 94.88 117 TYR B C 1
ATOM 2290 O O . TYR B 1 117 ? -3.781 20.938 17.672 1 94.88 117 TYR B O 1
ATOM 2298 N N . ALA B 1 118 ? -2.73 22.594 16.719 1 94.69 118 ALA B N 1
ATOM 2299 C CA . ALA B 1 118 ? -3.023 23.531 17.797 1 94.69 118 ALA B CA 1
ATOM 2300 C C . ALA B 1 118 ? -4.527 23.641 18.031 1 94.69 118 ALA B C 1
ATOM 2302 O O . ALA B 1 118 ? -4.98 23.609 19.188 1 94.69 118 ALA B O 1
ATOM 2303 N N . ALA B 1 119 ? -5.316 23.766 17 1 96.81 119 ALA B N 1
ATOM 2304 C CA . ALA B 1 119 ? -6.762 23.953 17.125 1 96.81 119 ALA B CA 1
ATOM 2305 C C . ALA B 1 119 ? -7.414 22.719 17.75 1 96.81 119 ALA B C 1
ATOM 2307 O O . ALA B 1 119 ? -8.125 22.812 18.75 1 96.81 119 ALA B O 1
ATOM 2308 N N . PRO B 1 120 ? -7.129 21.5 17.234 1 97.38 120 PRO B N 1
ATOM 2309 C CA . PRO B 1 120 ? -7.758 20.344 17.875 1 97.38 120 PRO B CA 1
ATOM 2310 C C . PRO B 1 120 ? -7.273 20.125 19.312 1 97.38 120 PRO B C 1
ATOM 2312 O O . PRO B 1 120 ? -8.031 19.641 20.156 1 97.38 120 PRO B O 1
ATOM 2315 N N . ILE B 1 121 ? -6.047 20.422 19.578 1 96.38 121 ILE B N 1
ATOM 2316 C CA . ILE B 1 121 ? -5.535 20.312 20.938 1 96.38 121 ILE B CA 1
ATOM 2317 C C . ILE B 1 121 ? -6.301 21.266 21.859 1 96.38 121 ILE B C 1
ATOM 2319 O O . ILE B 1 121 ? -6.773 20.859 22.922 1 96.38 121 ILE B O 1
ATOM 2323 N N . ALA B 1 122 ? -6.48 22.484 21.422 1 96.69 122 ALA B N 1
ATOM 2324 C CA . ALA B 1 122 ? -7.188 23.5 22.203 1 96.69 122 ALA B CA 1
ATOM 2325 C C . ALA B 1 122 ? -8.641 23.094 22.422 1 96.69 122 ALA B C 1
ATOM 2327 O O . ALA B 1 122 ? -9.219 23.391 23.469 1 96.69 122 ALA B O 1
ATOM 2328 N N . MET B 1 123 ? -9.164 22.422 21.5 1 97.75 123 MET B N 1
ATOM 2329 C CA . MET B 1 123 ? -10.562 22.031 21.547 1 97.75 123 MET B CA 1
ATOM 2330 C C . MET B 1 123 ? -10.734 20.719 22.328 1 97.75 123 MET B C 1
ATOM 2332 O O . MET B 1 123 ? -11.859 20.281 22.578 1 97.75 123 MET B O 1
ATOM 2336 N N . GLY B 1 124 ? -9.617 20.031 22.656 1 97.81 124 GLY B N 1
ATOM 2337 C CA . GLY B 1 124 ? -9.648 18.812 23.453 1 97.81 124 GLY B CA 1
ATOM 2338 C C . GLY B 1 124 ? -10.023 17.578 22.641 1 97.81 124 GLY B C 1
ATOM 2339 O O . GLY B 1 124 ? -10.516 16.594 23.203 1 97.81 124 GLY B O 1
ATOM 2340 N N . ILE B 1 125 ? -9.859 17.641 21.312 1 98.44 125 ILE B N 1
ATOM 2341 C CA . ILE B 1 125 ? -10.305 16.516 20.5 1 98.44 125 ILE B CA 1
ATOM 2342 C C . ILE B 1 125 ? -9.109 15.883 19.781 1 98.44 125 ILE B C 1
ATOM 2344 O O . ILE B 1 125 ? -9.273 15.211 18.766 1 98.44 125 ILE B O 1
ATOM 2348 N N . TYR B 1 126 ? -7.898 16.125 20.281 1 97.31 126 TYR B N 1
ATOM 2349 C CA . TYR B 1 126 ? -6.668 15.562 19.734 1 97.31 126 TYR B CA 1
ATOM 2350 C C . TYR B 1 126 ? -6.238 14.328 20.516 1 97.31 126 TYR B C 1
ATOM 2352 O O . TYR B 1 126 ? -6.234 14.344 21.75 1 97.31 126 TYR B O 1
ATOM 2360 N N . HIS B 1 127 ? -5.855 13.258 19.828 1 95.69 127 HIS B N 1
ATOM 2361 C CA . HIS B 1 127 ? -5.41 12.023 20.469 1 95.69 127 HIS B CA 1
ATOM 2362 C C . HIS B 1 127 ? -4.266 11.391 19.688 1 95.69 127 HIS B C 1
ATOM 2364 O O . HIS B 1 127 ? -4.344 11.25 18.453 1 95.69 127 HIS B O 1
ATOM 2370 N N . LYS B 1 128 ? -3.197 10.984 20.359 1 93.19 128 LYS B N 1
ATOM 2371 C CA . LYS B 1 128 ? -2.09 10.25 19.75 1 93.19 128 LYS B CA 1
ATOM 2372 C C . LYS B 1 128 ? -2.322 8.75 19.828 1 93.19 128 LYS B C 1
ATOM 2374 O O . LYS B 1 128 ? -2.711 8.227 20.875 1 93.19 128 LYS B O 1
ATOM 2379 N N . LEU B 1 129 ? -2.09 8.086 18.75 1 93.19 129 LEU B N 1
ATOM 2380 C CA . LEU B 1 129 ? -2.244 6.637 18.688 1 93.19 129 LEU B CA 1
ATOM 2381 C C . LEU B 1 129 ? -0.885 5.949 18.656 1 93.19 129 LEU B C 1
ATOM 2383 O O . LEU B 1 129 ? 0.014 6.375 17.922 1 93.19 129 LEU B O 1
ATOM 2387 N N . ASP B 1 130 ? -0.771 4.934 19.406 1 89.5 130 ASP B N 1
ATOM 2388 C CA . ASP B 1 130 ? 0.426 4.105 19.297 1 89.5 130 ASP B CA 1
ATOM 2389 C C . ASP B 1 130 ? 0.395 3.258 18.031 1 89.5 130 ASP B C 1
ATOM 2391 O O . ASP B 1 130 ? -0.548 2.496 17.812 1 89.5 130 ASP B O 1
ATOM 2395 N N . SER B 1 131 ? 1.393 3.451 17.281 1 86 131 SER B N 1
ATOM 2396 C CA . SER B 1 131 ? 1.473 2.656 16.047 1 86 131 SER B CA 1
ATOM 2397 C C . SER B 1 131 ? 1.813 1.202 16.359 1 86 131 SER B C 1
ATOM 2399 O O . SER B 1 131 ? 2.811 0.921 17.031 1 86 131 SER B O 1
ATOM 2401 N N . PRO B 1 132 ? 1.039 0.302 15.906 1 85.06 132 PRO B N 1
ATOM 2402 C CA . PRO B 1 132 ? 1.246 -1.108 16.25 1 85.06 132 PRO B CA 1
ATOM 2403 C C . PRO B 1 132 ? 2.447 -1.717 15.523 1 85.06 132 PRO B C 1
ATOM 2405 O O . PRO B 1 132 ? 2.996 -2.725 15.969 1 85.06 132 PRO B O 1
ATOM 2408 N N . LEU B 1 1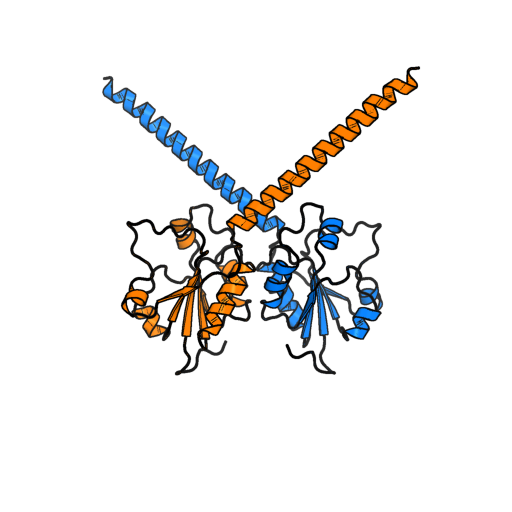33 ? 2.793 -1.259 14.359 1 86.62 133 LEU B N 1
ATOM 2409 C CA . LEU B 1 133 ? 3.918 -1.769 13.578 1 86.62 133 LEU B CA 1
ATOM 2410 C C . LEU B 1 133 ? 4.988 -0.696 13.406 1 86.62 133 LEU B C 1
ATOM 2412 O O . LEU B 1 133 ? 4.668 0.481 13.219 1 86.62 133 LEU B O 1
ATOM 2416 N N . ASP B 1 134 ? 6.18 -1.175 13.422 1 84.31 134 ASP B N 1
ATOM 2417 C CA . ASP B 1 134 ? 7.305 -0.263 13.234 1 84.31 134 ASP B CA 1
ATOM 2418 C C . ASP B 1 134 ? 7.824 -0.31 11.805 1 84.31 134 ASP B C 1
ATOM 2420 O O . ASP B 1 134 ? 8.953 -0.737 11.555 1 84.31 134 ASP B O 1
ATOM 2424 N N . ILE B 1 135 ? 7.016 -0.053 10.906 1 87.44 135 ILE B N 1
ATOM 2425 C CA . ILE B 1 135 ? 7.395 0.017 9.492 1 87.44 135 ILE B CA 1
ATOM 2426 C C . ILE B 1 135 ? 7.176 1.435 8.977 1 87.44 135 ILE B C 1
ATOM 2428 O O . ILE B 1 135 ? 6.145 2.051 9.242 1 87.44 135 ILE B O 1
ATOM 2432 N N . THR B 1 136 ? 8.164 2.039 8.367 1 86.5 136 THR B N 1
ATOM 2433 C CA . THR B 1 136 ? 8.125 3.355 7.742 1 86.5 136 THR B CA 1
ATOM 2434 C C . THR B 1 136 ? 8.734 3.307 6.344 1 86.5 136 THR B C 1
ATOM 2436 O O . THR B 1 136 ? 9.32 2.293 5.953 1 86.5 136 THR B O 1
ATOM 2439 N N . THR B 1 137 ? 8.586 4.324 5.656 1 86.5 137 THR B N 1
ATOM 2440 C CA . THR B 1 137 ? 9.258 4.457 4.367 1 86.5 137 THR B CA 1
ATOM 2441 C C . THR B 1 137 ? 10.766 4.266 4.512 1 86.5 137 THR B C 1
ATOM 2443 O O . THR B 1 137 ? 11.391 3.578 3.701 1 86.5 137 THR B O 1
ATOM 2446 N N . SER B 1 138 ? 11.305 4.84 5.57 1 85 138 SER B N 1
ATOM 2447 C CA . SER B 1 138 ? 12.742 4.695 5.816 1 85 138 SER B CA 1
ATOM 2448 C C . SER B 1 138 ? 13.109 3.24 6.086 1 85 138 SER B C 1
ATOM 2450 O O . SER B 1 138 ? 14.156 2.77 5.645 1 85 138 SER B O 1
ATOM 2452 N N . THR B 1 139 ? 12.297 2.576 6.867 1 90.12 139 THR B N 1
ATOM 2453 C CA . THR B 1 139 ? 12.516 1.158 7.129 1 90.12 139 THR B CA 1
ATOM 2454 C C . THR B 1 139 ? 12.531 0.367 5.824 1 90.12 139 THR B C 1
ATOM 2456 O O . THR B 1 139 ? 13.359 -0.528 5.641 1 90.12 139 THR B O 1
ATOM 2459 N N . ILE B 1 140 ? 11.641 0.65 4.906 1 91.56 140 ILE B N 1
ATOM 2460 C CA . ILE B 1 140 ? 11.523 -0.038 3.627 1 91.56 140 ILE B CA 1
ATOM 2461 C C . ILE B 1 140 ? 12.781 0.206 2.793 1 91.56 140 ILE B C 1
ATOM 2463 O O . ILE B 1 140 ? 13.328 -0.726 2.199 1 91.56 140 ILE B O 1
ATOM 2467 N N . ILE B 1 141 ? 13.234 1.403 2.787 1 89.62 141 ILE B N 1
ATOM 2468 C CA . ILE B 1 141 ? 14.43 1.765 2.033 1 89.62 141 ILE B CA 1
ATOM 2469 C C . ILE B 1 141 ? 15.641 1.02 2.596 1 89.62 141 ILE B C 1
ATOM 2471 O O . ILE B 1 141 ? 16.453 0.487 1.839 1 89.62 141 ILE B O 1
ATOM 2475 N N . ARG B 1 142 ? 15.719 0.979 3.857 1 91.12 142 ARG B N 1
ATOM 2476 C CA . ARG B 1 142 ? 16.812 0.256 4.492 1 91.12 142 ARG B CA 1
ATOM 2477 C C . ARG B 1 142 ? 16.797 -1.219 4.105 1 91.12 142 ARG B C 1
ATOM 2479 O O . ARG B 1 142 ? 17.844 -1.817 3.869 1 91.12 142 ARG B O 1
ATOM 2486 N N . ARG B 1 143 ? 15.641 -1.836 4.035 1 91.88 143 ARG B N 1
ATOM 2487 C CA . ARG B 1 143 ? 15.508 -3.23 3.629 1 91.88 143 ARG B CA 1
ATOM 2488 C C . ARG B 1 143 ? 16 -3.438 2.201 1 91.88 143 ARG B C 1
ATOM 2490 O O . ARG B 1 143 ? 16.688 -4.426 1.911 1 91.88 143 ARG B O 1
ATOM 2497 N N . ILE B 1 144 ? 15.625 -2.465 1.39 1 90.69 144 ILE B N 1
ATOM 2498 C CA . ILE B 1 144 ? 16.031 -2.549 -0.01 1 90.69 144 ILE B CA 1
ATOM 2499 C C . ILE B 1 144 ? 17.547 -2.529 -0.114 1 90.69 144 ILE B C 1
ATOM 2501 O O . ILE B 1 144 ? 18.141 -3.357 -0.81 1 90.69 144 ILE B O 1
ATOM 2505 N N . VAL B 1 145 ? 18.141 -1.612 0.58 1 89.25 145 VAL B N 1
ATOM 2506 C CA . VAL B 1 145 ? 19.578 -1.445 0.554 1 89.25 145 VAL B CA 1
ATOM 2507 C C . VAL B 1 145 ? 20.266 -2.682 1.146 1 89.25 145 VAL B C 1
ATOM 2509 O O . VAL B 1 145 ? 21.219 -3.213 0.571 1 89.25 145 VAL B O 1
ATOM 2512 N N . SER B 1 146 ? 19.734 -3.135 2.229 1 91.12 146 SER B N 1
ATOM 2513 C CA . SER B 1 146 ? 20.312 -4.289 2.912 1 91.12 146 SER B CA 1
ATOM 2514 C C . SER B 1 146 ? 20.234 -5.539 2.045 1 91.12 146 SER B C 1
ATOM 2516 O O . SER B 1 146 ? 21.172 -6.328 1.994 1 91.12 146 SER B O 1
ATOM 2518 N N . ASN B 1 147 ? 19.094 -5.742 1.427 1 87.88 147 ASN B N 1
ATOM 2519 C CA . ASN B 1 147 ? 18.906 -6.887 0.54 1 87.88 147 ASN B CA 1
ATOM 2520 C C . ASN B 1 147 ? 19.906 -6.859 -0.622 1 87.88 147 ASN B C 1
ATOM 2522 O O . ASN B 1 147 ? 20.438 -7.898 -1.007 1 87.88 147 ASN B O 1
ATOM 2526 N N . HIS B 1 148 ? 20.078 -5.688 -1.113 1 83.06 148 HIS B N 1
ATOM 2527 C CA . HIS B 1 148 ? 21.016 -5.535 -2.217 1 83.06 148 HIS B CA 1
ATOM 2528 C C . HIS B 1 148 ? 22.453 -5.832 -1.769 1 83.06 148 HIS B C 1
ATOM 2530 O O . HIS B 1 148 ? 23.188 -6.52 -2.469 1 83.06 148 HIS B O 1
ATOM 2536 N N . GLU B 1 149 ? 22.766 -5.348 -0.676 1 85.44 149 GLU B N 1
ATOM 2537 C CA . GLU B 1 149 ? 24.109 -5.562 -0.134 1 85.44 149 GLU B CA 1
ATOM 2538 C C . GLU B 1 149 ? 24.344 -7.035 0.171 1 85.44 149 GLU B C 1
ATOM 2540 O O . GLU B 1 149 ? 25.422 -7.562 -0.103 1 85.44 149 GLU B O 1
ATOM 2545 N N . ALA B 1 150 ? 23.359 -7.645 0.73 1 85.12 150 ALA B N 1
ATOM 2546 C CA . ALA B 1 150 ? 23.469 -9.07 1.04 1 85.12 150 ALA B CA 1
ATOM 2547 C C . ALA B 1 150 ? 23.641 -9.891 -0.231 1 85.12 150 ALA B C 1
ATOM 2549 O O . ALA B 1 150 ? 24.438 -10.844 -0.256 1 85.12 150 ALA B O 1
ATOM 2550 N N . TYR B 1 151 ? 23.016 -9.555 -1.163 1 82.88 151 TYR B N 1
ATOM 2551 C CA . TYR B 1 151 ?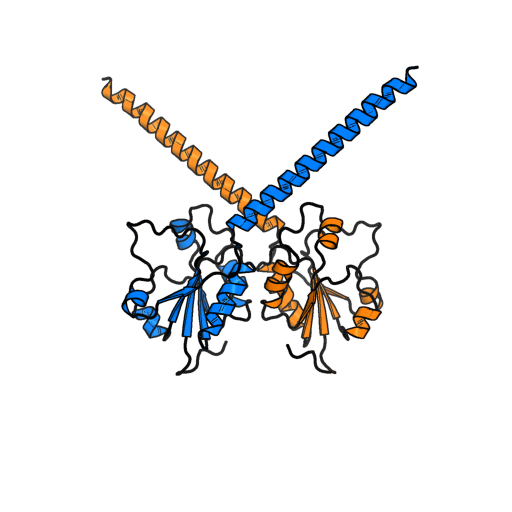 23.109 -10.25 -2.441 1 82.88 151 TYR B CA 1
ATOM 2552 C C . TYR B 1 151 ? 24.5 -10.07 -3.059 1 82.88 151 TYR B C 1
ATOM 2554 O O . TYR B 1 151 ? 25.078 -11.023 -3.574 1 82.88 151 TYR B O 1
ATOM 2562 N N . GLN B 1 152 ? 24.953 -8.836 -2.953 1 81.81 152 GLN B N 1
ATOM 2563 C CA . GLN B 1 152 ? 26.281 -8.547 -3.482 1 81.81 152 GLN B CA 1
ATOM 2564 C C . GLN B 1 152 ? 27.344 -9.32 -2.729 1 81.81 152 GLN B C 1
ATOM 2566 O O . GLN B 1 152 ? 28.281 -9.867 -3.338 1 81.81 152 GLN B O 1
ATOM 2571 N N . LYS B 1 153 ? 27.188 -9.383 -1.527 1 86.44 153 LYS B N 1
ATOM 2572 C CA . LYS B 1 153 ? 28.172 -10.086 -0.696 1 86.44 153 LYS B CA 1
ATOM 2573 C C . LYS B 1 153 ? 28.156 -11.586 -0.996 1 86.44 153 LYS B C 1
ATOM 2575 O O . LYS B 1 153 ? 29.219 -12.211 -1.061 1 86.44 153 LYS B O 1
ATOM 2580 N N . ARG B 1 154 ? 27 -12.117 -1.167 1 84.5 154 ARG B N 1
ATOM 2581 C CA . ARG B 1 154 ? 26.875 -13.531 -1.504 1 84.5 154 ARG B CA 1
ATOM 2582 C C . ARG B 1 154 ? 27.5 -13.836 -2.861 1 84.5 154 ARG B C 1
ATOM 2584 O O . ARG B 1 154 ? 28.141 -14.867 -3.035 1 84.5 154 ARG B O 1
ATOM 2591 N N . ASN B 1 155 ? 27.297 -12.938 -3.717 1 83.31 155 ASN B N 1
ATOM 2592 C CA . ASN B 1 155 ? 27.859 -13.109 -5.051 1 83.31 155 ASN B CA 1
ATOM 2593 C C . ASN B 1 155 ? 29.391 -13.039 -5.027 1 83.31 155 ASN B C 1
ATOM 2595 O O . ASN B 1 155 ? 30.062 -13.789 -5.73 1 83.31 155 ASN B O 1
ATOM 2599 N N . GLU B 1 156 ? 29.875 -12.125 -4.301 1 86.31 156 GLU B N 1
ATOM 2600 C CA . GLU B 1 156 ? 31.328 -11.984 -4.164 1 86.31 156 GLU B CA 1
ATOM 2601 C C . GLU B 1 156 ? 31.938 -13.234 -3.537 1 86.31 156 GLU B C 1
ATOM 2603 O O . GLU B 1 156 ? 33 -13.695 -3.971 1 86.31 156 GLU B O 1
ATOM 2608 N N . LYS B 1 157 ? 31.344 -13.703 -2.553 1 87.62 157 LYS B N 1
ATOM 2609 C CA . LYS B 1 157 ? 31.812 -14.914 -1.896 1 87.62 157 LYS B CA 1
ATOM 2610 C C . LYS B 1 157 ? 31.781 -16.109 -2.85 1 87.62 157 LYS B C 1
ATOM 2612 O O . LYS B 1 157 ? 32.719 -16.922 -2.865 1 87.62 157 LYS B O 1
ATOM 2617 N N . LYS B 1 158 ? 30.781 -16.188 -3.631 1 87.44 158 LYS B N 1
ATOM 2618 C CA . LYS B 1 158 ? 30.656 -17.25 -4.613 1 87.44 158 LYS B CA 1
ATOM 2619 C C . LYS B 1 158 ? 31.734 -17.156 -5.68 1 87.44 158 LYS B C 1
ATOM 2621 O O . LYS B 1 158 ? 32.344 -18.156 -6.043 1 87.44 158 LYS B O 1
ATOM 2626 N N . GLU B 1 159 ? 31.922 -15.938 -6.133 1 86.81 159 GLU B N 1
ATOM 2627 C CA . GLU B 1 159 ? 32.969 -15.711 -7.137 1 86.81 159 GLU B CA 1
ATOM 2628 C C . GLU B 1 159 ? 34.344 -16.047 -6.59 1 86.81 159 GLU B C 1
ATOM 2630 O O . GLU B 1 159 ? 35.156 -16.641 -7.285 1 86.81 159 GLU B O 1
ATOM 2635 N N . ALA B 1 160 ? 34.625 -15.656 -5.383 1 86.44 160 ALA B N 1
ATOM 2636 C CA . ALA B 1 160 ? 35.906 -15.953 -4.738 1 86.44 160 ALA B CA 1
ATOM 2637 C C . ALA B 1 160 ? 36.094 -17.453 -4.551 1 86.44 160 ALA B C 1
ATOM 2639 O O . ALA B 1 160 ? 37.188 -17.984 -4.754 1 86.44 160 ALA B O 1
ATOM 2640 N N . SER B 1 161 ? 34.969 -18.078 -4.164 1 86.81 161 SER B N 1
ATOM 2641 C CA . SER B 1 161 ? 35 -19.531 -3.975 1 86.81 161 SER B CA 1
ATOM 2642 C C . SER B 1 161 ? 35.25 -20.25 -5.297 1 86.81 161 SER B C 1
ATOM 2644 O O . SER B 1 161 ? 36 -21.234 -5.352 1 86.81 161 SER B O 1
ATOM 2646 N N . GLU B 1 162 ? 34.625 -19.719 -6.266 1 87.88 162 GLU B N 1
ATOM 2647 C CA . GLU B 1 162 ? 34.812 -20.312 -7.59 1 87.88 162 GLU B CA 1
ATOM 2648 C C . GLU B 1 162 ? 36.219 -20.078 -8.102 1 87.88 162 GLU B C 1
ATOM 2650 O O . GLU B 1 162 ? 36.844 -20.984 -8.688 1 87.88 162 GLU B O 1
ATOM 2655 N N . LYS B 1 163 ? 36.719 -18.891 -7.91 1 85.75 163 LYS B N 1
ATOM 2656 C CA . LYS B 1 163 ? 38.094 -18.594 -8.297 1 85.75 163 LYS B CA 1
ATOM 2657 C C . LYS B 1 163 ? 39.094 -19.484 -7.551 1 85.75 163 LYS B C 1
ATOM 2659 O O . LYS B 1 163 ? 40.031 -20 -8.148 1 85.75 163 LYS B O 1
ATOM 2664 N N . LYS B 1 164 ? 39.031 -19.688 -6.277 1 83.94 164 LYS B N 1
ATOM 2665 C CA . LYS B 1 164 ? 39.875 -20.547 -5.469 1 83.94 164 LYS B CA 1
ATOM 2666 C C . LYS B 1 164 ? 39.812 -21.984 -5.957 1 83.94 164 LYS B C 1
ATOM 2668 O O . LYS B 1 164 ? 40.844 -22.688 -5.988 1 83.94 164 LYS B O 1
ATOM 2673 N N . TYR B 1 165 ? 38.562 -22.359 -6.363 1 83.81 165 TYR B N 1
ATOM 2674 C CA . TYR B 1 165 ? 38.375 -23.703 -6.871 1 83.81 165 TYR B CA 1
ATOM 2675 C C . TYR B 1 165 ? 39.125 -23.922 -8.18 1 83.81 165 TYR B C 1
ATOM 2677 O O . TYR B 1 165 ? 39.812 -24.922 -8.352 1 83.81 165 TYR B O 1
ATOM 2685 N N . TYR B 1 166 ? 39.062 -23.016 -8.984 1 86.62 166 TYR B N 1
ATOM 2686 C CA . TYR B 1 166 ? 39.75 -23.125 -10.273 1 86.62 166 TYR B CA 1
ATOM 2687 C C . TYR B 1 166 ? 41.25 -23 -10.117 1 86.62 166 TYR B C 1
ATOM 2689 O O . TYR B 1 166 ? 42 -23.672 -10.805 1 86.62 166 TYR B O 1
ATOM 2697 N N . ASP B 1 167 ? 41.656 -22.078 -9.266 1 84.12 167 ASP B N 1
ATOM 2698 C CA . ASP B 1 167 ? 43.062 -21.922 -8.992 1 84.12 167 ASP B CA 1
ATOM 2699 C C . ASP B 1 167 ? 43.656 -23.203 -8.391 1 84.12 167 ASP B C 1
ATOM 2701 O O . ASP B 1 167 ? 44.812 -23.562 -8.672 1 84.12 167 ASP B O 1
ATOM 2705 N N . SER B 1 168 ? 42.938 -23.891 -7.652 1 79.5 168 SER B N 1
ATOM 2706 C CA . SER B 1 168 ? 43.375 -25.109 -6.992 1 79.5 168 SER B CA 1
ATOM 2707 C C . SER B 1 168 ? 43.344 -26.297 -7.961 1 79.5 168 SER B C 1
ATOM 2709 O O . SER B 1 168 ? 44.156 -27.219 -7.816 1 79.5 168 SER B O 1
ATOM 2711 N N . LYS B 1 169 ? 42.594 -26.406 -8.93 1 77.44 169 LYS B N 1
ATOM 2712 C CA . LYS B 1 169 ? 42.531 -27.453 -9.93 1 77.44 169 LYS B CA 1
ATOM 2713 C C . LYS B 1 169 ? 43.719 -27.328 -10.914 1 77.44 169 LYS B C 1
ATOM 2715 O O . LYS B 1 169 ? 44.25 -28.328 -11.398 1 77.44 169 LYS B O 1
ATOM 2720 N N . SER B 1 170 ? 43.938 -26.172 -11.406 1 69.19 170 SER B N 1
ATOM 2721 C CA . SER B 1 170 ? 45.062 -25.984 -12.336 1 69.19 170 SER B CA 1
ATOM 2722 C C . SER B 1 170 ? 46.375 -26.516 -11.75 1 69.19 170 SER B C 1
ATOM 2724 O O . SER B 1 170 ? 47.281 -26.891 -12.492 1 69.19 170 SER B O 1
ATOM 2726 N N . PHE B 1 171 ? 46.5 -26.594 -10.555 1 66.38 171 PHE B N 1
ATOM 2727 C CA . PHE B 1 171 ? 47.719 -27.125 -9.945 1 66.38 171 PHE B CA 1
ATOM 2728 C C . PHE B 1 171 ? 47.719 -28.641 -9.969 1 66.38 171 PHE B C 1
ATOM 2730 O O . PHE B 1 171 ? 48.812 -29.266 -10.055 1 66.38 171 PHE B O 1
ATOM 2737 N N . VAL B 1 172 ? 46.625 -29.297 -10.211 1 63.66 172 VAL B N 1
ATOM 2738 C CA . VAL B 1 172 ? 46.656 -30.75 -10.219 1 63.66 172 VAL B CA 1
ATOM 2739 C C . VAL B 1 172 ? 47.062 -31.266 -11.609 1 63.66 172 VAL B C 1
ATOM 2741 O O . VAL B 1 172 ? 47.75 -32.281 -11.734 1 63.66 172 VAL B O 1
ATOM 2744 N N . ASN B 1 173 ? 46.688 -30.656 -12.68 1 59.84 173 ASN B N 1
ATOM 2745 C CA . ASN B 1 173 ? 47.031 -31.203 -13.992 1 59.84 173 ASN B CA 1
ATOM 2746 C C . ASN B 1 173 ? 48.5 -30.922 -14.336 1 59.84 173 ASN B C 1
ATOM 2748 O O . ASN B 1 173 ? 48.969 -31.359 -15.383 1 59.84 173 ASN B O 1
ATOM 2752 N N . GLY B 1 174 ? 49.062 -30.031 -13.609 1 53.22 174 GLY B N 1
ATOM 2753 C CA . GLY B 1 174 ? 50.469 -29.844 -13.945 1 53.22 174 GLY B CA 1
ATOM 2754 C C . GLY B 1 174 ? 51.375 -30.859 -13.289 1 53.22 174 GLY B C 1
ATOM 2755 O O . GLY B 1 174 ? 52.594 -30.781 -13.438 1 53.22 174 GLY B O 1
ATOM 2756 N N . GLU B 1 175 ? 50.812 -31.812 -12.555 1 42.56 175 GLU B N 1
ATOM 2757 C CA . GLU B 1 175 ? 51.719 -32.906 -12.32 1 42.56 175 GLU B CA 1
ATOM 2758 C C . GLU B 1 175 ? 51.5 -34.062 -13.312 1 42.56 175 GLU B C 1
ATOM 2760 O O . GLU B 1 175 ? 50.344 -34.312 -13.695 1 42.56 175 GLU B O 1
#

pLDDT: mean 88.55, std 13.59, range [42.16, 98.75]

Foldseek 3Di:
DDADDPPWAEEEEEAACQPPDPLNLQVLQVRLVVIPAYEYEHAAQVVCCVQVHVVDDPDHQVVSLVSQVPRPSHRYYHRNDDLADDPVNCVVSVHQAYEYEPLRPPSVVDPVDPDSCVHCVVVVRYYYDYGPDNDDPVNVVVVVVVVVVVVVVVVVVVVVVVVVVVVVVVVVVVD/DDADDPPWAEEEEEAACQPPDPLNLQVLQVRLVVIPAYEYEHAAQVVCCVQVHVVDDPHHQVVSVVSQVPRPSHRYYHRNDDLADDPVNCVVSVHQAYEYEPLRPPSVVDPVDPDSCVHCVVVVRYYYDYGPDNDDPVNVVVVVVVVVVVVVVVVVVVVVVVVVVVVVVVVVVVD

Sequence (350 aa):
MQGPGPDSRVVYIDGAFDLFHAGHVEILRLARGLGDFLLVGIHTDQTISSTRGPHRPIMNLHERSLSVLACRYVDEVIIGAPWHISKDMITTFNISLVVHGTIAENMDYTEDDSNPYAAPIAMGIYHKLDSPLDITTSTIIRRIVSNHEAYQKRNEKKEASEKKYYDSKSFVNGEMQGPGPDSRVVYIDGAFDLFHAGHVEILRLARGLGDFLLVGIHTDQTISSTRGPHRPIMNLHERSLSVLACRYVDEVIIGAPWHISKDMITTFNISLVVHGTIAENMDYTEDDSNPYAAPIAMGIYHKLDSPLDITTSTIIRRIVSNHEAYQKRNEKKEASEKKYYDSKSFVNGE